Protein AF-A0A938BQF8-F1 (afdb_monomer)

Organism: NCBI:txid2052148

Sequence (245 aa):
MKDGRLEAKRIADSVGYVRVPPPTARGSEFLADFQATVEGLGDVKTLIVDLRWPVALGYRVIDPVLQFFVRGRLQMSPVMRRVHLGWNEDNSHSAYQQKWEVSAGTGLRPIQQAEWFVAALSPGTDFSKLKPIDTPTVLLVNRPFASRYYRALDALQSQPGVAVVFEPSGPPLGEPPFRLAFPEGVAVQLSTDLLVGHSGQAGFRPDIVTDGPIAPDQLAAVAERALAAESRESRVESRPPCWWI

Radius of gyration: 19.52 Å; Cα contacts (8 Å, |Δi|>4): 465; chains: 1; bounding box: 52×43×56 Å

pLDDT: mean 82.91, std 14.99, range [40.25, 98.5]

Structure (mmCIF, N/CA/C/O backbone):
data_AF-A0A938BQF8-F1
#
_entry.id   AF-A0A938BQF8-F1
#
loop_
_atom_site.group_PDB
_atom_site.id
_atom_site.type_symbol
_atom_site.label_atom_id
_atom_site.label_alt_id
_atom_site.label_comp_id
_atom_site.label_asym_id
_atom_site.label_entity_id
_atom_site.label_seq_id
_atom_site.pdbx_PDB_ins_code
_atom_site.Cartn_x
_atom_site.Cartn_y
_atom_site.Cartn_z
_atom_site.occupancy
_atom_site.B_iso_or_equiv
_atom_site.auth_seq_id
_atom_site.auth_comp_id
_atom_site.auth_asym_id
_atom_site.auth_atom_id
_atom_site.pdbx_PDB_model_num
ATOM 1 N N . MET A 1 1 ? -20.651 -8.774 -10.247 1.00 40.34 1 MET A N 1
ATOM 2 C CA . MET A 1 1 ? -19.538 -8.223 -9.444 1.00 40.34 1 MET A CA 1
ATOM 3 C C . MET A 1 1 ? -20.155 -7.406 -8.328 1.00 40.34 1 MET A C 1
ATOM 5 O O . MET A 1 1 ? -20.800 -6.416 -8.634 1.00 40.34 1 MET A O 1
ATOM 9 N N . LYS A 1 2 ? -20.079 -7.880 -7.080 1.00 40.25 2 LYS A N 1
ATOM 10 C CA . LYS A 1 2 ? -20.601 -7.144 -5.922 1.00 40.25 2 LYS A CA 1
ATOM 11 C C . LYS A 1 2 ? -19.635 -6.001 -5.585 1.00 40.25 2 LYS A C 1
ATOM 13 O O . LYS A 1 2 ? -18.461 -6.265 -5.349 1.00 40.25 2 LYS A O 1
ATOM 18 N N . ASP A 1 3 ? -20.174 -4.789 -5.688 1.00 50.09 3 ASP A N 1
ATOM 19 C CA . ASP A 1 3 ? -19.774 -3.486 -5.150 1.00 50.09 3 ASP A CA 1
ATOM 20 C C . ASP A 1 3 ? -18.280 -3.134 -5.076 1.00 50.09 3 ASP A C 1
ATOM 22 O O . ASP A 1 3 ? -17.551 -3.506 -4.165 1.00 50.09 3 ASP A O 1
ATOM 26 N N . GLY A 1 4 ? -17.845 -2.281 -6.011 1.00 62.03 4 GLY A N 1
ATOM 27 C CA . GLY A 1 4 ? -16.594 -1.517 -5.933 1.00 62.03 4 GLY A CA 1
ATOM 28 C C . GLY A 1 4 ? -16.690 -0.336 -4.963 1.00 62.03 4 GLY A C 1
ATOM 29 O O . GLY A 1 4 ? -16.282 0.768 -5.310 1.00 62.03 4 GLY A O 1
ATOM 30 N N . ARG A 1 5 ? -17.283 -0.545 -3.784 1.00 84.31 5 ARG A N 1
ATOM 31 C CA . ARG A 1 5 ? -17.459 0.492 -2.761 1.00 84.31 5 ARG A CA 1
ATOM 32 C C . ARG A 1 5 ? -16.370 0.391 -1.701 1.00 84.31 5 ARG A C 1
ATOM 34 O O . ARG A 1 5 ? -15.791 -0.669 -1.479 1.00 84.31 5 ARG A O 1
ATOM 41 N N . LEU A 1 6 ? -16.097 1.525 -1.067 1.00 93.75 6 LEU A N 1
ATOM 42 C CA . LEU A 1 6 ? -15.349 1.575 0.179 1.00 93.75 6 LEU A CA 1
ATOM 43 C C . LEU A 1 6 ? -16.164 0.850 1.256 1.00 93.75 6 LEU A C 1
ATOM 45 O O . LEU A 1 6 ? -17.320 1.196 1.489 1.00 93.75 6 LEU A O 1
ATOM 49 N N . GLU A 1 7 ? -15.576 -0.163 1.884 1.00 95.12 7 GLU A N 1
ATOM 50 C CA . GLU A 1 7 ? -16.199 -0.901 2.986 1.00 95.12 7 GLU A CA 1
ATOM 51 C C . GLU A 1 7 ? -15.317 -0.783 4.220 1.00 95.12 7 GLU A C 1
ATOM 53 O O . GLU A 1 7 ? -14.097 -0.899 4.118 1.00 95.12 7 GLU A O 1
ATOM 58 N N . ALA A 1 8 ? -15.919 -0.613 5.393 1.00 96.62 8 ALA A N 1
ATOM 59 C CA . ALA A 1 8 ? -15.187 -0.644 6.647 1.00 96.62 8 ALA A CA 1
ATOM 60 C C . ALA A 1 8 ? -15.984 -1.333 7.742 1.00 96.62 8 ALA A C 1
ATOM 62 O O . ALA A 1 8 ? -17.210 -1.237 7.803 1.00 96.62 8 ALA A O 1
ATOM 63 N N . LYS A 1 9 ? -15.270 -2.054 8.601 1.00 96.88 9 LYS A N 1
ATOM 64 C CA . LYS A 1 9 ? -15.838 -2.742 9.759 1.00 96.88 9 LYS A CA 1
ATOM 65 C C . LYS A 1 9 ? -14.761 -3.010 10.798 1.00 96.88 9 LYS A C 1
ATOM 67 O O . LYS A 1 9 ? -13.591 -3.177 10.465 1.00 96.88 9 LYS A O 1
ATOM 72 N N . ARG A 1 10 ? -15.172 -3.132 12.056 1.00 96.62 10 ARG A N 1
ATOM 73 C CA . ARG A 1 10 ? -14.352 -3.778 13.084 1.00 96.62 10 ARG A CA 1
ATOM 74 C C . ARG A 1 10 ? -14.485 -5.288 12.914 1.00 96.62 10 ARG A C 1
ATOM 76 O O . ARG A 1 10 ? -15.601 -5.797 12.842 1.00 96.62 10 ARG A O 1
ATOM 83 N N . ILE A 1 11 ? -13.361 -5.986 12.797 1.00 95.06 11 ILE A N 1
ATOM 84 C CA . ILE A 1 11 ? -13.337 -7.459 12.713 1.00 95.06 11 ILE A CA 1
ATOM 85 C C . ILE A 1 11 ? -12.935 -8.109 14.042 1.00 95.06 11 ILE A C 1
ATOM 87 O O . ILE A 1 11 ? -13.132 -9.304 14.219 1.00 95.06 11 ILE A O 1
ATOM 91 N N . ALA A 1 12 ? -12.408 -7.310 14.968 1.00 92.50 12 ALA A N 1
ATOM 92 C CA . ALA A 1 12 ? -12.218 -7.615 16.381 1.00 92.50 12 ALA A CA 1
ATOM 93 C C . ALA A 1 12 ? -12.280 -6.296 17.173 1.00 92.50 12 ALA A C 1
ATOM 95 O O . ALA A 1 12 ? -12.213 -5.219 16.571 1.00 92.50 12 ALA A O 1
ATOM 96 N N . ASP A 1 13 ? -12.359 -6.362 18.504 1.00 90.19 13 ASP A N 1
ATOM 97 C CA . ASP A 1 13 ? -12.510 -5.179 19.372 1.00 90.19 13 ASP A CA 1
ATOM 98 C C . ASP A 1 13 ? -11.451 -4.098 19.115 1.00 90.19 13 ASP A C 1
ATOM 100 O O . ASP A 1 13 ? -11.749 -2.904 19.157 1.00 90.19 13 ASP A O 1
ATOM 104 N N . SER A 1 14 ? -10.227 -4.522 18.796 1.00 94.25 14 SER A N 1
ATOM 105 C CA . SER A 1 14 ? -9.066 -3.663 18.558 1.00 94.25 14 SER A CA 1
ATOM 106 C C . SER A 1 14 ? -8.605 -3.610 17.096 1.00 94.25 14 SER A C 1
ATOM 108 O O . SER A 1 14 ? -7.594 -2.960 16.822 1.00 94.25 14 SER A O 1
ATOM 110 N N . VAL A 1 15 ? -9.306 -4.268 16.162 1.00 97.25 15 VAL A N 1
ATOM 111 C CA . VAL A 1 15 ? -8.862 -4.411 14.764 1.00 97.25 15 VAL A CA 1
ATOM 112 C C . VAL A 1 15 ? -9.901 -3.850 13.799 1.00 97.25 15 VAL A C 1
ATOM 114 O O . VAL A 1 15 ? -10.981 -4.418 13.601 1.00 9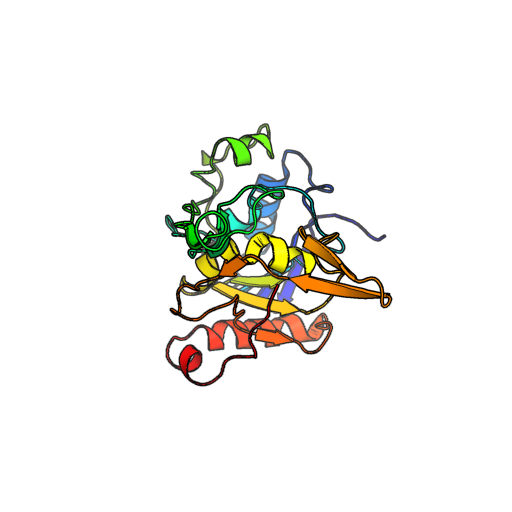7.25 15 VAL A O 1
ATOM 117 N N . GLY A 1 16 ? -9.540 -2.737 13.166 1.00 97.94 16 GLY A N 1
ATOM 118 C CA . GLY A 1 16 ? -10.268 -2.150 12.051 1.00 97.94 16 GLY A CA 1
ATOM 119 C C . GLY A 1 16 ? -9.900 -2.821 10.730 1.00 97.94 16 GLY A C 1
ATOM 120 O O . GLY A 1 16 ? -8.751 -3.193 10.509 1.00 97.94 16 GLY A O 1
ATOM 121 N N . TYR A 1 17 ? -10.867 -2.956 9.833 1.00 98.19 17 TYR A N 1
ATOM 122 C CA . TYR A 1 17 ? -10.675 -3.426 8.466 1.00 98.19 17 TYR A CA 1
ATOM 123 C C . TYR A 1 17 ? -11.321 -2.434 7.507 1.00 98.19 17 TYR A C 1
ATOM 125 O O . TYR A 1 17 ? -12.485 -2.071 7.693 1.00 98.19 17 TYR A O 1
ATOM 133 N N . VAL A 1 18 ? -10.584 -2.039 6.472 1.00 97.88 18 VAL A N 1
ATOM 134 C CA . VAL A 1 18 ? -11.066 -1.180 5.390 1.00 97.88 18 VAL A CA 1
ATOM 135 C C . VAL A 1 18 ? -10.717 -1.812 4.054 1.00 97.88 18 VAL A C 1
ATOM 137 O O . VAL A 1 18 ? -9.553 -2.090 3.776 1.00 97.88 18 VAL A O 1
ATOM 140 N N . ARG A 1 19 ? -11.720 -2.004 3.202 1.00 96.38 19 ARG A N 1
ATOM 141 C CA . ARG A 1 19 ? -11.546 -2.450 1.824 1.00 96.38 19 ARG A CA 1
ATOM 142 C C . ARG A 1 19 ? -11.564 -1.265 0.884 1.00 96.38 19 ARG A C 1
ATOM 144 O O . ARG A 1 19 ? -12.571 -0.572 0.757 1.00 96.38 19 ARG A O 1
ATOM 151 N N . VAL A 1 20 ? -10.448 -1.065 0.197 1.00 95.94 20 VAL A N 1
ATOM 152 C CA . VAL A 1 20 ? -10.246 0.066 -0.699 1.00 95.94 20 VAL A CA 1
ATOM 153 C C . VAL A 1 20 ? -10.601 -0.345 -2.129 1.00 95.94 20 VAL A C 1
ATOM 155 O O . VAL A 1 20 ? -9.956 -1.239 -2.689 1.00 95.94 20 VAL A O 1
ATOM 158 N N . PRO A 1 21 ? -11.584 0.309 -2.768 1.00 92.75 21 PRO A N 1
ATOM 159 C CA . PRO A 1 21 ? -11.925 0.014 -4.148 1.00 92.75 21 PRO A CA 1
ATOM 160 C C . PRO A 1 21 ? -10.793 0.437 -5.101 1.00 92.75 21 PRO A C 1
ATOM 162 O O . PRO A 1 21 ? -10.004 1.339 -4.783 1.00 92.75 21 PRO A O 1
ATOM 165 N N . PRO A 1 22 ? -10.698 -0.180 -6.291 1.00 89.94 22 PRO A N 1
ATOM 166 C CA . PRO A 1 22 ? -9.734 0.243 -7.300 1.00 89.94 22 PRO A CA 1
ATOM 167 C C . PRO A 1 22 ? -10.017 1.689 -7.747 1.00 89.94 22 PRO A C 1
ATOM 169 O O . PRO A 1 22 ? -11.182 2.091 -7.764 1.00 89.94 22 PRO A O 1
ATOM 172 N N . PRO A 1 23 ? -8.994 2.461 -8.165 1.00 87.06 23 PRO A N 1
ATOM 173 C CA . PRO A 1 23 ? -9.126 3.821 -8.689 1.00 87.06 23 PRO A CA 1
ATOM 174 C C . PRO A 1 23 ? -10.322 4.079 -9.611 1.00 87.06 23 PRO A C 1
ATOM 176 O O . PRO A 1 23 ? -11.000 5.087 -9.465 1.00 87.06 23 PRO A O 1
ATOM 179 N N . THR A 1 24 ? -10.633 3.149 -10.515 1.00 86.31 24 THR A N 1
ATOM 180 C CA . THR A 1 24 ? -11.728 3.285 -11.491 1.00 86.31 24 THR A CA 1
ATOM 181 C C . THR A 1 24 ? -13.131 3.283 -10.880 1.00 86.31 24 THR A C 1
ATOM 183 O O . THR A 1 24 ? -14.088 3.591 -11.581 1.00 86.31 24 THR A O 1
ATOM 186 N N . ALA A 1 25 ? -13.275 2.900 -9.610 1.00 88.06 25 ALA A N 1
ATOM 187 C CA . ALA A 1 25 ? -14.551 2.842 -8.898 1.00 88.06 25 ALA A CA 1
ATOM 188 C C . ALA A 1 25 ? -14.702 3.953 -7.839 1.00 88.06 25 ALA A C 1
ATOM 190 O O . ALA A 1 25 ? -15.650 3.935 -7.057 1.00 88.06 25 ALA A O 1
ATOM 191 N N . ARG A 1 26 ? -13.766 4.909 -7.787 1.00 88.62 26 ARG A N 1
ATOM 192 C CA . ARG A 1 26 ? -13.738 5.981 -6.784 1.00 88.62 26 ARG A CA 1
ATOM 193 C C . ARG A 1 26 ? -14.422 7.244 -7.302 1.00 88.62 26 ARG A C 1
ATOM 195 O O . ARG A 1 26 ? -14.280 7.593 -8.470 1.00 88.62 26 ARG A O 1
ATOM 202 N N . GLY A 1 27 ? -15.139 7.933 -6.416 1.00 87.00 27 GLY A N 1
ATOM 203 C CA . GLY A 1 27 ? -15.652 9.283 -6.661 1.00 87.00 27 GLY A CA 1
ATOM 204 C C . GLY A 1 27 ? -14.607 10.367 -6.371 1.00 87.00 27 GLY A C 1
ATOM 205 O O . GLY A 1 27 ? -13.538 10.083 -5.831 1.00 87.00 27 GLY A O 1
ATOM 206 N N . SER A 1 28 ? -14.934 11.622 -6.687 1.00 85.31 28 SER A N 1
ATOM 207 C CA . SER A 1 28 ? -14.066 12.789 -6.447 1.00 85.31 28 SER A CA 1
ATOM 208 C C . SER A 1 28 ? -13.775 13.053 -4.966 1.00 85.31 28 SER A C 1
ATOM 210 O O . SER A 1 28 ? -12.709 13.564 -4.635 1.00 85.31 28 SER A O 1
ATOM 212 N N . GLU A 1 29 ? -14.696 12.679 -4.075 1.00 89.69 29 GLU A N 1
ATOM 213 C CA . GLU A 1 29 ? -14.585 12.877 -2.620 1.00 89.69 29 GLU A CA 1
ATOM 214 C C . GLU A 1 29 ? -13.938 11.685 -1.899 1.00 89.69 29 GLU A C 1
ATOM 216 O O . GLU A 1 29 ? -13.743 11.713 -0.685 1.00 89.69 29 GLU A O 1
ATOM 221 N N . PHE A 1 30 ? -13.522 10.656 -2.646 1.00 92.81 30 PHE A N 1
ATOM 222 C CA . PHE A 1 30 ? -13.090 9.377 -2.089 1.00 92.81 30 PHE A CA 1
ATOM 223 C C . PHE A 1 30 ? -11.996 9.492 -1.017 1.00 92.81 30 PHE A C 1
ATOM 225 O O . PHE A 1 30 ? -12.000 8.719 -0.067 1.00 92.81 30 PHE A O 1
ATOM 232 N N . LEU A 1 31 ? -11.038 10.415 -1.152 1.00 94.94 31 LEU A N 1
ATOM 233 C CA . LEU A 1 31 ? -9.964 10.556 -0.159 1.00 94.94 31 LEU A CA 1
ATOM 234 C C . LEU A 1 31 ? -10.484 11.094 1.180 1.00 94.94 31 LEU A C 1
ATOM 236 O O . LEU A 1 31 ? -10.024 10.649 2.230 1.00 94.94 31 LEU A O 1
ATOM 240 N N . ALA A 1 32 ? -11.452 12.011 1.142 1.00 94.50 32 ALA A N 1
ATOM 241 C CA . ALA A 1 32 ? -12.118 12.500 2.343 1.00 94.50 32 ALA A CA 1
ATOM 242 C C . ALA A 1 32 ? -12.991 11.396 2.959 1.00 94.50 32 ALA A C 1
ATOM 244 O O . ALA A 1 32 ? -12.887 11.145 4.160 1.00 94.50 32 ALA A O 1
ATOM 245 N N . ASP A 1 33 ? -13.753 10.673 2.130 1.00 95.06 33 ASP A N 1
ATOM 246 C CA . ASP A 1 33 ? -14.568 9.533 2.568 1.00 95.06 33 ASP A CA 1
ATOM 247 C C . ASP A 1 33 ? -13.713 8.433 3.200 1.00 95.06 33 ASP A C 1
ATOM 249 O O . ASP A 1 33 ? -14.084 7.862 4.224 1.00 95.06 33 ASP A O 1
ATOM 253 N N . PHE A 1 34 ? -12.549 8.146 2.615 1.00 96.94 34 PHE A N 1
ATOM 254 C CA . PHE A 1 34 ? -11.598 7.169 3.130 1.00 96.94 34 PHE A CA 1
ATOM 255 C C . PHE A 1 34 ? -11.105 7.550 4.525 1.00 96.94 34 PHE A C 1
ATOM 257 O O . PHE A 1 34 ? -11.188 6.728 5.438 1.00 96.94 34 PHE A O 1
ATOM 264 N N . GLN A 1 35 ? -10.651 8.793 4.718 1.00 96.88 35 GLN A N 1
ATOM 265 C CA . GLN A 1 35 ? -10.204 9.250 6.033 1.00 96.88 35 GLN A CA 1
ATOM 266 C C . GLN A 1 35 ? -11.347 9.235 7.052 1.00 96.88 35 GLN A C 1
ATOM 268 O O . GLN A 1 35 ? -11.180 8.673 8.131 1.00 96.88 35 GLN A O 1
ATOM 273 N N . ALA A 1 36 ? -12.515 9.783 6.701 1.00 96.88 36 ALA A N 1
ATOM 274 C CA . ALA A 1 36 ? -13.682 9.800 7.582 1.00 96.88 36 ALA A CA 1
ATOM 275 C C . ALA A 1 36 ? -14.131 8.380 7.963 1.00 96.88 36 ALA A C 1
ATOM 277 O O . ALA A 1 36 ? -14.529 8.129 9.097 1.00 96.88 36 ALA A O 1
ATOM 278 N N . THR A 1 37 ? -14.018 7.430 7.034 1.00 97.31 37 THR A N 1
ATOM 279 C CA . THR A 1 37 ? -14.320 6.016 7.274 1.00 97.31 37 THR A CA 1
ATOM 280 C C . THR A 1 37 ? -13.328 5.381 8.248 1.00 97.31 37 THR A C 1
ATOM 282 O O . THR A 1 37 ? -13.744 4.654 9.149 1.00 97.31 37 THR A O 1
ATOM 285 N N . VAL A 1 38 ? -12.028 5.659 8.100 1.00 97.44 38 VAL A N 1
ATOM 286 C CA . VAL A 1 38 ? -11.000 5.183 9.040 1.00 97.44 38 VAL A CA 1
ATOM 287 C C . VAL A 1 38 ? -11.208 5.800 10.425 1.00 97.44 38 VAL A C 1
ATOM 289 O O . VAL A 1 38 ? -11.193 5.075 11.414 1.00 97.44 38 VAL A O 1
ATOM 292 N N . GLU A 1 39 ? -11.466 7.106 10.508 1.00 96.50 39 GLU A N 1
ATOM 293 C CA . GLU A 1 39 ? -11.771 7.800 11.768 1.00 96.50 39 GLU A CA 1
ATOM 294 C C . GLU A 1 39 ? -13.059 7.257 12.416 1.00 96.50 39 GLU A C 1
ATOM 296 O O . GLU A 1 39 ? -13.119 7.050 13.629 1.00 96.50 39 GLU A O 1
ATOM 301 N N . GLY A 1 40 ? -14.072 6.945 11.602 1.00 96.88 40 GLY A N 1
ATOM 302 C CA . GLY A 1 40 ? -15.347 6.367 12.027 1.00 96.88 40 GLY A CA 1
ATOM 303 C C . GLY A 1 40 ? -15.245 4.943 12.578 1.00 96.88 40 GLY A C 1
ATOM 304 O O . GLY A 1 40 ? -16.154 4.496 13.278 1.00 96.88 40 GLY A O 1
ATOM 305 N N . LEU A 1 41 ? -14.131 4.238 12.341 1.00 96.81 41 LEU A N 1
ATOM 306 C CA . LEU A 1 41 ? -13.851 2.986 13.042 1.00 96.81 41 LEU A CA 1
ATOM 307 C C . LEU A 1 41 ? -13.597 3.214 14.533 1.00 96.81 41 LEU A C 1
ATOM 309 O O . LEU A 1 41 ? -13.683 2.242 15.274 1.00 96.81 41 LEU A O 1
ATOM 313 N N . GLY A 1 42 ? -13.337 4.441 14.994 1.00 94.81 42 GLY A N 1
ATOM 314 C CA . GLY A 1 42 ? -13.049 4.774 16.391 1.00 94.81 42 GLY A CA 1
ATOM 315 C C . GLY A 1 42 ? -11.666 4.297 16.842 1.00 94.81 42 GLY A C 1
ATOM 316 O O . GLY A 1 42 ? -10.777 4.076 16.026 1.00 94.81 42 GLY A O 1
ATOM 317 N N . ASP A 1 43 ? -11.486 4.104 18.151 1.00 94.62 43 ASP A N 1
ATOM 318 C CA . ASP A 1 43 ? -10.203 3.649 18.699 1.00 94.62 43 ASP A CA 1
ATOM 319 C C . ASP A 1 43 ? -9.954 2.172 18.344 1.00 94.62 43 ASP A C 1
ATOM 321 O O . ASP A 1 43 ? -10.636 1.273 18.854 1.00 94.62 43 ASP A O 1
ATOM 325 N N . VAL A 1 44 ? -9.032 1.938 17.408 1.00 97.06 44 VAL A N 1
ATOM 326 C CA . VAL A 1 44 ? -8.533 0.623 16.990 1.00 97.06 44 VAL A CA 1
ATOM 327 C C . VAL A 1 44 ? -7.011 0.618 17.112 1.00 97.06 44 VAL A C 1
ATOM 329 O O . VAL A 1 44 ? -6.339 1.585 16.759 1.00 97.06 44 VAL A O 1
ATOM 332 N N . LYS A 1 45 ? -6.448 -0.491 17.597 1.00 96.94 45 LYS A N 1
ATOM 333 C CA . LYS A 1 45 ? -4.994 -0.650 17.774 1.00 96.94 45 LYS A CA 1
ATOM 334 C C . LYS A 1 45 ? -4.295 -1.093 16.493 1.00 96.94 45 LYS A C 1
ATOM 336 O O . LYS A 1 45 ? -3.091 -0.899 16.349 1.00 96.94 45 LYS A O 1
ATOM 341 N N . THR A 1 46 ? -5.042 -1.700 15.575 1.00 97.81 46 THR A N 1
ATOM 342 C CA . THR A 1 46 ? -4.534 -2.184 14.293 1.00 97.81 46 THR A CA 1
ATOM 343 C C . THR A 1 46 ? -5.545 -1.904 13.194 1.00 97.81 46 THR A C 1
ATOM 345 O O . THR A 1 46 ? -6.744 -2.122 13.374 1.00 97.81 46 THR A O 1
ATOM 348 N N . LEU A 1 47 ? -5.052 -1.452 12.044 1.00 98.50 47 LEU A N 1
ATOM 349 C CA . LEU A 1 47 ? -5.837 -1.241 10.837 1.00 98.50 47 LEU A CA 1
ATOM 350 C C . LEU A 1 47 ? -5.379 -2.208 9.743 1.00 98.50 47 LEU A C 1
ATOM 352 O O . LEU A 1 47 ? -4.205 -2.246 9.388 1.00 98.50 47 LEU A O 1
ATOM 356 N N . ILE A 1 48 ? -6.306 -2.967 9.172 1.00 98.38 48 ILE A N 1
ATOM 357 C CA . ILE A 1 48 ? -6.076 -3.753 7.960 1.00 98.38 48 ILE A CA 1
ATOM 358 C C . ILE A 1 48 ? -6.643 -2.975 6.782 1.00 98.38 48 ILE A C 1
ATOM 360 O O . ILE A 1 48 ? -7.827 -2.638 6.769 1.00 98.38 48 ILE A O 1
ATOM 364 N N . VAL A 1 49 ? -5.810 -2.727 5.777 1.00 98.38 49 VAL A N 1
ATOM 365 C CA . VAL A 1 49 ? -6.199 -2.021 4.555 1.00 98.38 49 VAL A CA 1
ATOM 366 C C . VAL A 1 49 ? -6.098 -2.998 3.398 1.00 98.38 49 VAL A C 1
ATOM 368 O O . VAL A 1 49 ? -5.009 -3.391 2.980 1.00 98.38 49 VAL A O 1
ATOM 371 N N . ASP A 1 50 ? -7.253 -3.420 2.902 1.00 97.12 50 ASP A N 1
ATOM 372 C CA . ASP A 1 50 ? -7.372 -4.397 1.832 1.00 97.12 50 ASP A CA 1
ATOM 373 C C . ASP A 1 50 ? -7.350 -3.707 0.469 1.00 97.12 50 ASP A C 1
ATOM 375 O O . ASP A 1 50 ? -8.295 -3.026 0.060 1.00 97.12 50 ASP A O 1
ATOM 379 N N . LEU A 1 51 ? -6.227 -3.901 -0.214 1.00 95.69 51 LEU A N 1
ATOM 380 C CA . LEU A 1 51 ? -5.874 -3.358 -1.519 1.00 95.69 51 LEU A CA 1
ATOM 381 C C . LEU A 1 51 ? -5.835 -4.469 -2.585 1.00 95.69 51 LEU A C 1
ATOM 383 O O . LEU A 1 51 ? -5.247 -4.291 -3.654 1.00 95.69 51 LEU A O 1
ATOM 387 N N . ARG A 1 52 ? -6.441 -5.637 -2.315 1.00 93.19 52 ARG A N 1
ATOM 388 C CA . ARG A 1 52 ? -6.504 -6.758 -3.265 1.00 93.19 52 ARG A CA 1
ATOM 389 C C . ARG A 1 52 ? -7.490 -6.450 -4.392 1.00 93.19 52 ARG A C 1
ATOM 391 O O . ARG A 1 52 ? -8.680 -6.768 -4.321 1.00 93.19 52 ARG A O 1
ATOM 398 N N . TRP A 1 53 ? -7.001 -5.819 -5.455 1.00 89.75 53 TRP A N 1
ATOM 399 C CA . TRP A 1 53 ? -7.834 -5.441 -6.597 1.00 89.75 53 TRP A CA 1
ATOM 400 C C . TRP A 1 53 ? -7.937 -6.552 -7.640 1.00 89.75 53 TRP A C 1
ATOM 402 O O . TRP A 1 53 ? -6.947 -7.215 -7.939 1.00 89.75 53 TRP A O 1
ATOM 412 N N . PRO A 1 54 ? -9.108 -6.742 -8.266 1.00 83.31 54 PRO A N 1
ATOM 413 C CA . PRO A 1 54 ? -9.314 -7.843 -9.205 1.00 83.31 54 PRO A CA 1
ATOM 414 C C . PRO A 1 54 ? -8.523 -7.698 -10.514 1.00 83.31 54 PRO A C 1
ATOM 416 O O . PRO A 1 54 ? -8.366 -8.679 -11.236 1.00 83.31 54 PRO A O 1
ATOM 419 N N . VAL A 1 55 ? -8.041 -6.494 -10.841 1.00 79.25 55 VAL A N 1
ATOM 420 C CA . VAL A 1 55 ? -7.394 -6.186 -12.122 1.00 79.25 55 VAL A CA 1
ATOM 421 C C . VAL A 1 55 ? -6.153 -5.322 -11.940 1.00 79.25 55 VAL A C 1
ATOM 423 O O . VAL A 1 55 ? -6.078 -4.488 -11.037 1.00 79.25 55 VAL A O 1
ATOM 426 N N . ALA A 1 56 ? -5.192 -5.505 -12.842 1.00 69.88 56 ALA A N 1
ATOM 427 C CA . ALA A 1 56 ? -4.054 -4.613 -12.984 1.00 69.88 56 ALA A CA 1
ATOM 428 C C . ALA A 1 56 ? -4.499 -3.286 -13.599 1.00 69.88 56 ALA A C 1
ATOM 430 O O . ALA A 1 56 ? -5.194 -3.264 -14.614 1.00 69.88 56 ALA A O 1
ATOM 431 N N . LEU A 1 57 ? -4.085 -2.177 -12.994 1.00 70.94 57 LEU A N 1
ATOM 432 C CA . LEU A 1 57 ? -4.415 -0.851 -13.495 1.00 70.94 57 LEU A CA 1
ATOM 433 C C . LEU A 1 57 ? -3.242 -0.244 -14.267 1.00 70.94 57 LEU A C 1
ATOM 435 O O . LEU A 1 57 ? -2.102 -0.257 -13.808 1.00 70.94 57 LEU A O 1
ATOM 439 N N . GLY A 1 58 ? -3.537 0.346 -15.427 1.00 64.44 58 GLY A N 1
ATOM 440 C CA . GLY A 1 58 ? -2.548 1.014 -16.282 1.00 64.44 58 GLY A CA 1
ATOM 441 C C . GLY A 1 58 ? -2.035 2.363 -15.751 1.00 64.44 58 GLY A C 1
ATOM 442 O O . GLY A 1 58 ? -1.151 2.965 -16.360 1.00 64.44 58 GLY A O 1
ATOM 443 N N . TYR A 1 59 ? -2.547 2.856 -14.618 1.00 65.94 59 TYR A N 1
ATOM 444 C CA . TYR A 1 59 ? -2.179 4.161 -14.054 1.00 65.94 59 TYR A CA 1
ATOM 445 C C . TYR A 1 59 ? -0.711 4.206 -13.638 1.00 65.94 59 TYR A C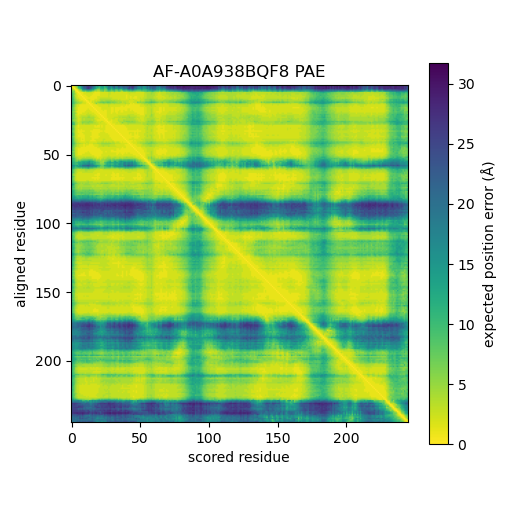 1
ATOM 447 O O . TYR A 1 59 ? -0.277 3.391 -12.831 1.00 65.94 59 TYR A O 1
ATOM 455 N N . ARG A 1 60 ? 0.078 5.133 -14.198 1.00 69.94 60 ARG A N 1
ATOM 456 C CA . ARG A 1 60 ? 1.526 5.310 -13.910 1.00 69.94 60 ARG A CA 1
ATOM 457 C C . ARG A 1 60 ? 1.824 6.049 -12.607 1.00 69.94 60 ARG A C 1
ATOM 459 O O . ARG A 1 60 ? 2.984 6.195 -12.243 1.00 69.94 60 ARG A O 1
ATOM 466 N N . VAL A 1 61 ? 0.784 6.502 -11.926 1.00 81.38 61 VAL A N 1
ATOM 467 C CA . VAL A 1 61 ? 0.861 7.314 -10.716 1.00 81.38 61 VAL A CA 1
ATOM 468 C C . VAL A 1 61 ? 0.657 6.430 -9.485 1.00 81.38 61 VAL A C 1
ATOM 470 O O . VAL A 1 61 ? -0.094 5.454 -9.539 1.00 81.38 61 VAL A O 1
ATOM 473 N N . ILE A 1 62 ? 1.340 6.770 -8.389 1.00 87.75 62 ILE A N 1
ATOM 474 C CA . ILE A 1 62 ? 1.171 6.125 -7.081 1.00 87.75 62 ILE A CA 1
ATOM 475 C C . ILE A 1 62 ? -0.261 6.347 -6.599 1.00 87.75 62 ILE A C 1
ATOM 477 O O . ILE A 1 62 ? -0.772 7.461 -6.681 1.00 87.75 62 ILE A O 1
ATOM 481 N N . ASP A 1 63 ? -0.905 5.299 -6.090 1.00 91.06 63 ASP A N 1
ATOM 482 C CA . ASP A 1 63 ? -2.243 5.446 -5.531 1.00 91.06 63 ASP A CA 1
ATOM 483 C C . ASP A 1 63 ? -2.222 6.401 -4.314 1.00 91.06 63 ASP A C 1
ATOM 485 O O . ASP A 1 63 ? -1.459 6.146 -3.375 1.00 91.06 63 ASP A O 1
ATOM 489 N N . PRO A 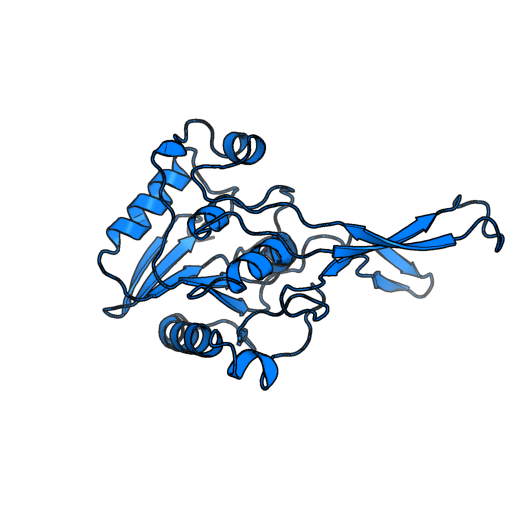1 64 ? -3.041 7.473 -4.291 1.00 92.56 64 PRO A N 1
ATOM 490 C CA . PRO A 1 64 ? -3.074 8.432 -3.182 1.00 92.56 64 PRO A CA 1
ATOM 491 C C . PRO A 1 64 ? -3.372 7.799 -1.821 1.00 92.56 64 PRO A C 1
ATOM 493 O O . PRO A 1 64 ? -2.925 8.323 -0.804 1.00 92.56 64 PRO A O 1
ATOM 496 N N . VAL A 1 65 ? -4.073 6.659 -1.773 1.00 95.12 65 VAL A N 1
ATOM 497 C CA . VAL A 1 65 ? -4.363 5.949 -0.516 1.00 95.12 65 VAL A CA 1
ATOM 498 C C . VAL A 1 65 ? -3.080 5.593 0.227 1.00 95.12 65 VAL A C 1
ATOM 500 O O . VAL A 1 65 ? -3.021 5.712 1.447 1.00 95.12 65 VAL A O 1
ATOM 503 N N . LEU A 1 66 ? -2.020 5.228 -0.500 1.00 95.56 66 LEU A N 1
ATOM 504 C CA . LEU A 1 66 ? -0.734 4.885 0.104 1.00 95.56 66 LEU A CA 1
ATOM 505 C C . LEU A 1 66 ? -0.101 6.069 0.849 1.00 95.56 66 LEU A C 1
ATOM 507 O O . LEU A 1 66 ? 0.655 5.853 1.791 1.00 95.56 66 LEU A O 1
ATOM 511 N N . GLN A 1 67 ? -0.428 7.309 0.475 1.00 95.62 67 GLN A N 1
ATOM 512 C CA . GLN A 1 67 ? 0.136 8.510 1.095 1.00 95.62 67 GLN A CA 1
ATOM 513 C C . GLN A 1 67 ? -0.464 8.840 2.464 1.00 95.62 67 GLN A C 1
ATOM 515 O O . GLN A 1 67 ? 0.154 9.592 3.221 1.00 95.62 67 GLN A O 1
ATOM 520 N N . PHE A 1 68 ? -1.629 8.279 2.809 1.00 97.50 68 PHE A N 1
ATOM 521 C CA . PHE A 1 68 ? -2.157 8.383 4.171 1.00 97.50 68 PHE A CA 1
ATOM 522 C C . PHE A 1 68 ? -1.227 7.714 5.178 1.00 97.50 68 PHE A C 1
ATOM 524 O O . PHE A 1 68 ? -1.086 8.194 6.291 1.00 97.50 68 PHE A O 1
ATOM 531 N N . PHE A 1 69 ? -0.534 6.651 4.784 1.00 97.31 69 PHE A N 1
ATOM 532 C CA . PHE A 1 69 ? 0.334 5.898 5.688 1.00 97.31 69 PHE A CA 1
ATOM 533 C C . PHE A 1 69 ? 1.749 6.463 5.765 1.00 97.31 69 PHE A C 1
ATOM 535 O O . PHE A 1 69 ? 2.613 5.858 6.380 1.00 97.31 69 PHE A O 1
ATOM 542 N N . VAL A 1 70 ? 2.021 7.609 5.144 1.00 96.38 70 VAL A N 1
ATOM 543 C CA . VAL A 1 70 ? 3.361 8.194 5.082 1.00 96.38 70 VAL A CA 1
ATOM 544 C C . VAL A 1 70 ? 3.495 9.237 6.190 1.00 96.38 70 VAL A C 1
ATOM 546 O O . VAL A 1 70 ? 2.961 10.339 6.077 1.00 96.38 70 VAL A O 1
ATOM 549 N N . ARG A 1 71 ? 4.229 8.902 7.259 1.00 91.88 71 ARG A N 1
ATOM 550 C CA . ARG A 1 71 ? 4.419 9.795 8.426 1.00 91.88 71 ARG A CA 1
ATOM 551 C C . ARG A 1 71 ? 5.366 10.967 8.160 1.00 91.88 71 ARG A C 1
ATOM 553 O O . ARG A 1 71 ? 5.261 12.025 8.767 1.00 91.88 71 ARG A O 1
ATOM 560 N N . GLY A 1 72 ? 6.308 10.775 7.247 1.00 92.38 72 GLY A N 1
ATOM 561 C CA . GLY A 1 72 ? 7.297 11.763 6.832 1.00 92.38 72 GLY A CA 1
ATOM 562 C C . GLY A 1 72 ? 7.771 11.446 5.423 1.00 92.38 72 GLY A C 1
ATOM 563 O O . GLY A 1 72 ? 7.393 10.427 4.860 1.00 92.38 72 GLY A O 1
ATOM 564 N N . ARG A 1 73 ? 8.582 12.312 4.815 1.00 92.94 73 ARG A N 1
ATOM 565 C CA . ARG A 1 73 ? 9.051 12.073 3.444 1.00 92.94 73 ARG A CA 1
ATOM 566 C C . ARG A 1 73 ? 9.875 10.782 3.391 1.00 92.94 73 ARG A C 1
ATOM 568 O O . ARG A 1 73 ? 10.928 10.705 4.016 1.00 92.94 73 ARG A O 1
ATOM 575 N N . LEU A 1 74 ? 9.401 9.801 2.632 1.00 93.19 74 LEU A N 1
ATOM 576 C CA . LEU A 1 74 ? 10.085 8.532 2.420 1.00 93.19 74 LEU A CA 1
ATOM 577 C C . LEU A 1 74 ? 10.798 8.554 1.076 1.00 93.19 74 LEU A C 1
ATOM 579 O O . LEU A 1 74 ? 10.300 9.096 0.090 1.00 93.19 74 LEU A O 1
ATOM 583 N N . GLN A 1 75 ? 11.965 7.936 1.031 1.00 92.50 75 GLN A N 1
ATOM 584 C CA . GLN A 1 75 ? 12.646 7.651 -0.217 1.00 92.50 75 GLN A CA 1
ATOM 585 C C . GLN A 1 75 ? 12.095 6.324 -0.744 1.00 92.50 75 GLN A C 1
ATOM 587 O O . GLN A 1 75 ? 12.056 5.354 -0.002 1.00 92.50 75 GLN A O 1
ATOM 592 N N . MET A 1 76 ? 11.636 6.252 -1.995 1.00 92.00 76 MET A N 1
ATOM 593 C CA . MET A 1 76 ? 11.349 4.941 -2.580 1.00 92.00 76 MET A CA 1
ATOM 594 C C . MET A 1 76 ? 12.640 4.252 -2.987 1.00 92.00 76 MET A C 1
ATOM 596 O O . MET A 1 76 ? 13.611 4.902 -3.396 1.00 92.00 76 MET A O 1
ATOM 600 N N . SER A 1 77 ? 12.632 2.925 -2.920 1.00 88.19 77 SER A N 1
ATOM 601 C CA . SER A 1 77 ? 13.821 2.128 -3.187 1.00 88.19 77 SER A CA 1
ATOM 602 C C . SER A 1 77 ? 14.240 2.254 -4.655 1.00 88.19 77 SER A C 1
ATOM 604 O O . SER A 1 77 ? 13.394 2.389 -5.563 1.00 88.19 77 SER A O 1
ATOM 606 N N . PRO A 1 78 ? 15.555 2.275 -4.911 1.00 88.56 78 PRO A N 1
ATOM 607 C CA . PRO A 1 78 ? 16.080 2.338 -6.259 1.00 88.56 78 PRO A CA 1
ATOM 608 C C . PRO A 1 78 ? 15.704 1.087 -7.053 1.00 88.56 78 PRO A C 1
ATOM 610 O O . PRO A 1 78 ? 15.499 0.000 -6.511 1.00 88.56 78 PRO A O 1
ATOM 613 N N . VAL A 1 79 ? 15.608 1.262 -8.367 1.00 87.06 79 VAL A N 1
ATOM 614 C CA . VAL A 1 79 ? 15.412 0.157 -9.308 1.00 87.06 79 VAL A CA 1
ATOM 615 C C . VAL A 1 79 ? 16.621 0.107 -10.221 1.00 87.06 79 VAL A C 1
ATOM 617 O O . VAL A 1 79 ? 16.995 1.115 -10.825 1.00 87.06 79 VAL A O 1
ATOM 620 N N . MET A 1 80 ? 17.231 -1.066 -10.294 1.00 85.06 80 MET A N 1
ATOM 621 C CA . MET A 1 80 ? 18.245 -1.398 -11.279 1.00 85.06 80 MET A CA 1
ATOM 622 C C . MET A 1 80 ? 17.547 -1.935 -12.513 1.00 85.06 80 MET A C 1
ATOM 624 O O . MET A 1 80 ? 16.741 -2.853 -12.410 1.00 85.06 80 MET A O 1
ATOM 628 N N . ARG A 1 81 ? 17.867 -1.400 -13.683 1.00 83.31 81 ARG A N 1
ATOM 629 C CA . ARG A 1 81 ? 17.365 -1.930 -14.947 1.00 83.31 81 ARG A CA 1
ATOM 630 C C . ARG A 1 81 ? 18.499 -2.197 -15.912 1.00 83.31 81 ARG A C 1
ATOM 632 O O . ARG A 1 81 ? 19.492 -1.463 -15.928 1.00 83.31 81 ARG A O 1
ATOM 639 N N . ARG A 1 82 ? 18.350 -3.236 -16.728 1.00 76.69 82 ARG A N 1
ATOM 640 C CA . ARG A 1 82 ? 19.277 -3.476 -17.836 1.00 76.69 82 ARG A CA 1
ATOM 641 C C . ARG A 1 82 ? 18.868 -2.573 -18.988 1.00 76.69 82 ARG A C 1
ATOM 643 O O . ARG A 1 82 ? 17.734 -2.645 -19.453 1.00 76.69 82 ARG A O 1
ATOM 650 N N . VAL A 1 83 ? 19.784 -1.728 -19.444 1.00 76.69 83 VAL A N 1
ATOM 651 C CA . VAL A 1 83 ? 19.572 -0.923 -20.648 1.00 76.69 83 VAL A CA 1
ATOM 652 C C . VAL A 1 83 ? 20.521 -1.364 -21.745 1.00 76.69 83 VAL A C 1
ATOM 654 O O . VAL A 1 83 ? 21.674 -1.729 -21.495 1.00 76.69 83 VAL A O 1
ATOM 657 N N . HIS A 1 84 ? 20.002 -1.323 -22.963 1.00 73.94 84 HIS A N 1
ATOM 658 C CA . HIS A 1 84 ? 20.742 -1.608 -24.176 1.00 73.94 84 HIS A CA 1
ATOM 659 C C . HIS A 1 84 ? 21.101 -0.273 -24.824 1.00 73.94 84 HIS A C 1
ATOM 661 O O . HIS A 1 84 ? 20.231 0.575 -25.030 1.00 73.94 84 HIS A O 1
ATOM 667 N N . LEU A 1 85 ? 22.385 -0.080 -25.104 1.00 63.72 85 LEU A N 1
ATOM 668 C CA . LEU A 1 85 ? 22.893 1.010 -25.925 1.00 63.72 85 LEU A CA 1
ATOM 669 C C . LEU A 1 85 ? 23.400 0.380 -27.223 1.00 63.72 85 LEU A C 1
ATOM 671 O O . LEU A 1 85 ? 24.283 -0.472 -27.179 1.00 63.72 85 LEU A O 1
ATOM 675 N N . GLY A 1 86 ? 22.800 0.758 -28.347 1.00 58.81 86 GLY A N 1
ATOM 676 C CA . GLY A 1 86 ? 23.121 0.214 -29.664 1.00 58.81 86 GLY A CA 1
ATOM 677 C C . GLY A 1 86 ? 21.955 0.367 -30.637 1.00 58.81 86 GLY A C 1
ATOM 678 O O . GLY A 1 86 ? 20.820 0.610 -30.223 1.00 58.81 86 GLY A O 1
ATOM 679 N N . TRP A 1 87 ? 22.241 0.261 -31.931 1.00 52.69 87 TRP A N 1
ATOM 680 C CA . TRP A 1 87 ? 21.231 0.231 -32.989 1.00 52.69 87 TRP A CA 1
ATOM 681 C C . TRP A 1 87 ? 20.828 -1.221 -33.251 1.00 52.69 87 TRP A C 1
ATOM 683 O O . TRP A 1 87 ? 21.696 -2.086 -33.296 1.00 52.69 87 TRP A O 1
ATOM 693 N N . ASN A 1 88 ? 19.537 -1.494 -33.479 1.00 58.03 88 ASN A N 1
ATOM 694 C CA . ASN A 1 88 ? 19.043 -2.849 -33.790 1.00 58.03 88 ASN A CA 1
ATOM 695 C C . ASN A 1 88 ? 19.756 -3.503 -34.996 1.00 58.03 88 ASN A C 1
ATOM 697 O O . ASN A 1 88 ? 19.700 -4.718 -35.160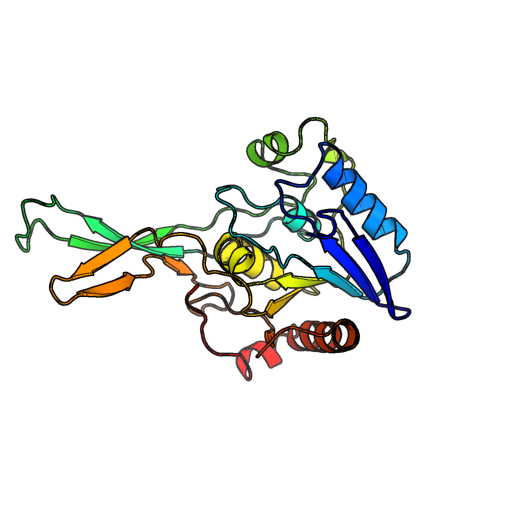 1.00 58.03 88 ASN A O 1
ATOM 701 N N . GLU A 1 89 ? 20.402 -2.694 -35.837 1.00 53.72 89 GLU A N 1
ATOM 702 C CA . GLU A 1 89 ? 21.023 -3.084 -37.103 1.00 53.72 89 GLU A CA 1
ATOM 703 C C . GLU A 1 89 ? 22.548 -3.297 -37.006 1.00 53.72 89 GLU A C 1
ATOM 705 O O . GLU A 1 89 ? 23.122 -3.909 -37.904 1.00 53.72 89 GLU A O 1
ATOM 710 N N . ASP A 1 90 ? 23.209 -2.859 -35.923 1.00 57.53 90 ASP A N 1
ATOM 711 C CA . ASP A 1 90 ? 24.651 -3.057 -35.704 1.00 57.53 90 ASP A CA 1
ATOM 712 C C . ASP A 1 90 ? 24.909 -3.714 -34.340 1.00 57.53 90 ASP A C 1
ATOM 714 O O . ASP A 1 90 ? 24.902 -3.073 -33.288 1.00 57.53 90 ASP A O 1
ATOM 718 N N . ASN A 1 91 ? 25.160 -5.024 -34.386 1.00 61.50 91 ASN A N 1
ATOM 719 C CA . ASN A 1 91 ? 25.481 -5.857 -33.227 1.00 61.50 91 ASN A CA 1
ATOM 720 C C . ASN A 1 91 ? 26.993 -6.086 -33.060 1.00 61.50 91 ASN A C 1
ATOM 722 O O . ASN A 1 91 ? 27.405 -7.043 -32.398 1.00 61.50 91 ASN A O 1
ATOM 726 N N . SER A 1 92 ? 27.842 -5.261 -33.683 1.00 65.62 92 SER A N 1
ATOM 727 C CA . SER A 1 92 ? 29.286 -5.336 -33.456 1.00 65.62 92 SER A CA 1
ATOM 728 C C . SER A 1 92 ? 29.609 -5.120 -31.970 1.00 65.62 92 SER A C 1
ATOM 730 O O . SER A 1 92 ? 28.934 -4.370 -31.264 1.00 65.62 92 SER A O 1
ATOM 732 N N . HIS A 1 93 ? 30.666 -5.771 -31.474 1.00 60.88 93 HIS A N 1
ATOM 733 C CA . HIS A 1 93 ? 31.061 -5.727 -30.055 1.00 60.88 93 HIS A CA 1
ATOM 734 C C . HIS A 1 93 ? 31.334 -4.289 -29.555 1.00 60.88 93 HIS A C 1
ATOM 736 O O . HIS A 1 93 ? 31.232 -4.007 -28.366 1.00 60.88 93 HIS A O 1
ATOM 742 N N . SER A 1 94 ? 31.655 -3.360 -30.460 1.00 65.56 94 SER A N 1
ATOM 743 C CA . SER A 1 94 ? 31.825 -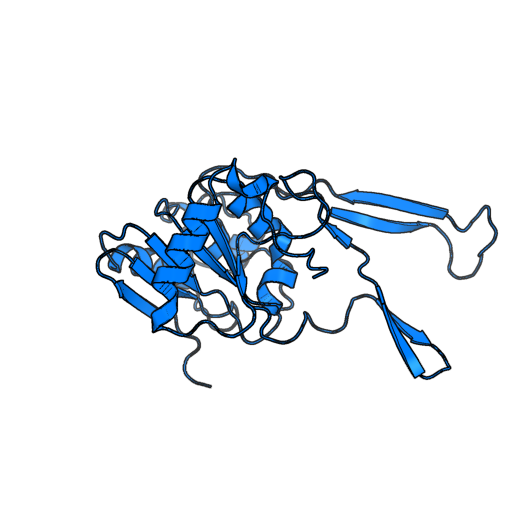1.932 -30.170 1.00 65.56 94 SER A CA 1
ATOM 744 C C . SER A 1 94 ? 30.511 -1.144 -30.091 1.00 65.56 94 SER A C 1
ATOM 746 O O . SER A 1 94 ? 30.459 -0.151 -29.364 1.00 65.56 94 SER A O 1
ATOM 748 N N . ALA A 1 95 ? 29.473 -1.564 -30.823 1.00 59.22 95 ALA A N 1
ATOM 749 C CA . ALA A 1 95 ? 28.192 -0.864 -30.938 1.00 59.22 95 ALA A CA 1
ATOM 750 C C . ALA A 1 95 ? 27.128 -1.387 -29.961 1.00 59.22 95 ALA A C 1
ATOM 752 O O . ALA A 1 95 ? 26.304 -0.607 -29.485 1.00 59.22 95 ALA A O 1
ATOM 753 N N . TYR A 1 96 ? 27.164 -2.682 -29.629 1.00 63.62 96 TYR A N 1
ATOM 754 C CA . TYR A 1 96 ? 26.243 -3.299 -28.679 1.00 63.62 96 TYR A CA 1
ATOM 755 C C . TYR A 1 96 ? 26.826 -3.290 -27.265 1.00 63.62 96 TYR A C 1
ATOM 757 O O . TYR A 1 96 ? 27.661 -4.121 -26.903 1.00 63.62 96 TYR A O 1
ATOM 765 N N . GLN A 1 97 ? 26.359 -2.354 -26.440 1.00 68.06 97 GLN A N 1
ATOM 766 C CA . GLN A 1 97 ? 26.744 -2.252 -25.036 1.00 68.06 97 GLN A CA 1
ATOM 767 C C . GLN A 1 97 ? 25.538 -2.487 -24.132 1.00 68.06 97 GLN A C 1
ATOM 769 O O . GLN A 1 97 ? 24.447 -1.949 -24.333 1.00 68.06 97 GLN A O 1
ATOM 774 N N . GLN A 1 98 ? 25.748 -3.271 -23.080 1.00 70.06 98 GLN A N 1
ATOM 775 C CA . GLN A 1 98 ? 24.767 -3.456 -22.021 1.00 70.06 98 GLN A CA 1
ATOM 776 C C . GLN A 1 98 ? 25.320 -2.886 -20.729 1.00 70.06 98 GLN A C 1
ATOM 778 O O . GLN A 1 98 ? 26.442 -3.196 -20.330 1.00 70.06 98 GLN A O 1
ATOM 783 N N . LYS A 1 99 ? 24.509 -2.080 -20.053 1.00 79.12 99 LYS A N 1
ATOM 784 C CA . LYS A 1 99 ? 24.845 -1.560 -18.730 1.00 79.12 99 LYS A CA 1
ATOM 785 C C . LYS A 1 99 ? 23.646 -1.666 -17.802 1.00 79.12 99 LYS A C 1
ATOM 787 O O . LYS A 1 99 ? 22.493 -1.681 -18.237 1.00 79.12 99 LYS A O 1
ATOM 792 N N . TRP A 1 100 ? 23.938 -1.719 -16.511 1.00 79.88 100 TRP A N 1
ATOM 793 C CA . TRP A 1 100 ? 22.935 -1.555 -15.472 1.00 79.88 100 TRP A CA 1
ATOM 794 C C . TRP A 1 100 ? 22.781 -0.069 -15.177 1.00 79.88 100 TRP A C 1
ATOM 796 O O . TRP A 1 100 ? 23.749 0.605 -14.831 1.00 79.88 100 TRP A O 1
ATOM 806 N N . GLU A 1 101 ? 21.567 0.448 -15.328 1.00 84.88 101 GLU A N 1
ATOM 807 C CA . GLU A 1 101 ? 21.215 1.786 -14.867 1.00 84.88 101 GLU A CA 1
ATOM 808 C C . GLU A 1 101 ? 20.463 1.692 -13.549 1.00 84.88 101 GLU A C 1
ATOM 810 O O . GLU A 1 101 ? 19.527 0.905 -13.411 1.00 84.88 101 GLU A O 1
ATOM 815 N N . VAL A 1 102 ? 20.853 2.531 -12.592 1.00 84.88 102 VAL A N 1
ATOM 816 C CA . VAL A 1 102 ? 20.148 2.672 -11.321 1.00 84.88 102 VAL A CA 1
ATOM 817 C C . VAL A 1 102 ? 19.297 3.931 -11.384 1.00 84.88 102 VAL A C 1
ATOM 819 O O . VAL A 1 102 ? 19.818 5.042 -11.461 1.00 84.88 102 VAL A O 1
ATOM 822 N N . SER A 1 103 ? 17.978 3.771 -11.332 1.00 83.94 103 SER A N 1
ATOM 823 C CA . SER A 1 103 ? 17.072 4.891 -11.101 1.00 83.94 103 SER A CA 1
ATOM 824 C C . SER A 1 103 ? 16.991 5.133 -9.599 1.00 83.94 103 SER A C 1
ATOM 826 O O . SER A 1 103 ? 16.377 4.343 -8.872 1.00 83.94 103 SER A O 1
ATOM 828 N N . ALA A 1 104 ? 17.609 6.228 -9.140 1.00 73.50 104 ALA A N 1
ATOM 829 C CA . ALA A 1 104 ? 17.377 6.755 -7.800 1.00 73.50 104 ALA A CA 1
ATOM 830 C C . ALA A 1 104 ? 15.862 6.914 -7.628 1.00 73.50 104 ALA A C 1
ATOM 832 O O . ALA A 1 104 ? 15.202 7.516 -8.478 1.00 73.50 104 ALA A O 1
ATOM 833 N N . GLY A 1 105 ? 15.282 6.271 -6.613 1.00 71.50 105 GLY A N 1
ATOM 834 C CA . GLY A 1 105 ? 13.834 6.310 -6.453 1.00 71.50 105 GLY A CA 1
ATOM 835 C C . GLY A 1 105 ? 13.303 7.722 -6.278 1.00 71.50 105 GLY A C 1
ATOM 836 O O . GLY A 1 105 ? 14.042 8.661 -5.984 1.00 71.50 105 GLY A O 1
ATOM 837 N N . THR A 1 106 ? 12.006 7.891 -6.491 1.00 83.50 106 THR A N 1
ATOM 838 C CA . THR A 1 106 ? 11.351 9.165 -6.210 1.00 83.50 106 THR A CA 1
ATOM 839 C C . THR A 1 106 ? 10.890 9.205 -4.755 1.00 83.50 106 THR A C 1
ATOM 841 O O . THR A 1 106 ? 10.778 8.174 -4.090 1.00 83.50 106 THR A O 1
ATOM 844 N N . GLY A 1 107 ? 10.678 10.408 -4.227 1.00 88.25 107 GLY A N 1
ATOM 845 C CA . GLY A 1 107 ? 10.176 10.569 -2.868 1.00 88.25 107 GLY A CA 1
ATOM 846 C C . GLY A 1 107 ? 8.687 10.237 -2.794 1.00 88.25 107 GLY A C 1
ATOM 847 O O . GLY A 1 107 ? 7.907 10.727 -3.607 1.00 88.25 107 GLY A O 1
ATOM 848 N N . LEU A 1 108 ? 8.289 9.459 -1.794 1.00 91.38 108 LEU A N 1
ATOM 849 C CA . LEU A 1 108 ? 6.899 9.285 -1.396 1.00 91.38 108 LEU A CA 1
ATOM 850 C C . LEU A 1 108 ? 6.597 10.275 -0.261 1.00 91.38 108 LEU A C 1
ATOM 852 O O . LEU A 1 108 ? 7.304 10.324 0.747 1.00 91.38 108 LEU A O 1
ATOM 856 N N . ARG A 1 109 ? 5.582 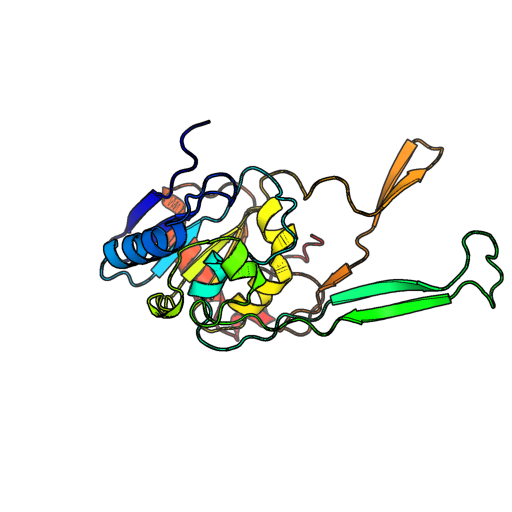11.121 -0.451 1.00 93.75 109 ARG A N 1
ATOM 857 C CA . ARG A 1 109 ? 5.247 12.206 0.483 1.00 93.75 109 ARG A CA 1
ATOM 858 C C . ARG A 1 109 ? 3.955 11.914 1.249 1.00 93.75 109 ARG A C 1
ATOM 860 O O . ARG A 1 109 ? 3.094 11.236 0.680 1.00 93.75 109 ARG A O 1
ATOM 867 N N . PRO A 1 110 ? 3.795 12.466 2.468 1.00 95.12 110 PRO A N 1
ATOM 868 C CA . PRO A 1 110 ? 2.516 12.477 3.176 1.00 95.12 110 PRO A CA 1
ATOM 869 C C . PRO A 1 110 ? 1.384 13.031 2.311 1.00 95.12 110 PRO A C 1
ATOM 871 O O . PRO A 1 110 ? 1.625 13.896 1.465 1.00 95.12 110 PRO A O 1
ATOM 874 N N . ILE A 1 111 ? 0.153 12.575 2.558 1.00 95.00 111 ILE A N 1
ATOM 875 C CA . ILE A 1 111 ? -1.037 12.954 1.777 1.00 95.00 111 ILE A CA 1
ATOM 876 C C . ILE A 1 111 ? -1.234 14.476 1.671 1.00 95.00 111 ILE A C 1
ATOM 878 O O . ILE A 1 111 ? -1.587 14.983 0.614 1.00 95.00 111 ILE A O 1
ATOM 882 N N . GLN A 1 112 ? -0.893 15.227 2.720 1.00 94.62 112 GLN A N 1
ATOM 883 C CA . GLN A 1 112 ? -0.969 16.697 2.754 1.00 94.62 112 GLN A CA 1
ATOM 884 C C . GLN A 1 112 ? -0.034 17.392 1.758 1.00 94.62 112 GLN A C 1
ATOM 886 O O . GLN A 1 112 ? -0.240 18.547 1.397 1.00 94.62 112 GLN A O 1
ATOM 891 N N . GLN A 1 113 ? 1.016 16.694 1.333 1.00 92.62 113 GLN A N 1
ATOM 892 C CA . GLN A 1 113 ? 2.028 17.167 0.394 1.00 92.62 113 GLN A CA 1
ATOM 893 C C . GLN A 1 113 ? 1.930 16.408 -0.935 1.00 92.62 113 GLN A C 1
ATOM 895 O O . GLN A 1 113 ? 2.949 16.186 -1.596 1.00 92.62 113 GLN A O 1
ATOM 900 N N . ALA A 1 114 ? 0.724 15.957 -1.296 1.00 84.88 114 ALA A N 1
ATOM 901 C CA . ALA A 1 114 ? 0.465 15.275 -2.553 1.00 84.88 114 ALA A CA 1
ATOM 902 C C . ALA A 1 114 ? 1.023 16.077 -3.737 1.00 84.88 114 ALA A C 1
ATOM 904 O O . ALA A 1 114 ? 0.868 17.296 -3.833 1.00 84.88 114 ALA A O 1
ATOM 905 N N . GLU A 1 115 ? 1.717 15.385 -4.638 1.00 86.44 115 GLU A N 1
ATOM 906 C CA . GLU A 1 115 ? 2.280 16.020 -5.825 1.00 86.44 115 GLU A CA 1
ATOM 907 C C . GLU A 1 115 ? 1.160 16.360 -6.821 1.00 86.44 115 GLU A C 1
ATOM 909 O O . GLU A 1 115 ? 0.079 15.769 -6.794 1.00 86.44 115 GLU A O 1
ATOM 914 N N . TRP A 1 116 ? 1.409 17.315 -7.721 1.00 85.12 116 TRP A N 1
ATOM 915 C CA . TRP A 1 116 ? 0.388 17.859 -8.628 1.00 85.12 116 TRP A CA 1
ATOM 916 C C . TRP A 1 116 ? -0.352 16.781 -9.440 1.00 85.12 116 TRP A C 1
ATOM 918 O O . TRP A 1 116 ? -1.547 16.904 -9.695 1.00 85.12 116 TRP A O 1
ATOM 928 N N . PHE A 1 117 ? 0.335 15.702 -9.822 1.00 82.50 117 PHE A N 1
ATOM 929 C CA . PHE A 1 117 ? -0.255 14.604 -10.587 1.00 82.50 117 PHE A CA 1
ATOM 930 C C . PHE A 1 117 ? -1.169 13.713 -9.738 1.00 82.50 117 PHE A C 1
ATOM 932 O O . PHE A 1 117 ? -2.064 13.079 -10.285 1.00 82.50 117 PHE A O 1
ATOM 939 N N . VAL A 1 118 ? -0.972 13.667 -8.417 1.00 83.62 118 VAL A N 1
ATOM 940 C CA . VAL A 1 118 ? -1.913 13.024 -7.493 1.00 83.62 118 VAL A CA 1
ATOM 941 C C . VAL A 1 118 ? -3.131 13.920 -7.308 1.00 83.62 118 VAL A C 1
ATOM 943 O O . VAL A 1 118 ? -4.257 13.438 -7.387 1.00 83.62 118 VAL A O 1
ATOM 946 N N . ALA A 1 119 ? -2.922 15.229 -7.142 1.00 84.88 119 ALA A N 1
ATOM 947 C CA . ALA A 1 119 ? -4.019 16.190 -7.053 1.00 84.88 119 ALA A CA 1
ATOM 948 C C . ALA A 1 119 ? -4.917 16.163 -8.303 1.00 84.88 119 ALA A C 1
ATOM 950 O O . ALA A 1 119 ? -6.137 16.252 -8.190 1.00 84.88 119 ALA A O 1
ATOM 951 N N . ALA A 1 120 ? -4.332 15.941 -9.485 1.00 84.06 120 ALA A N 1
ATOM 952 C CA . ALA A 1 120 ? -5.072 15.769 -10.733 1.00 84.06 120 ALA A CA 1
ATOM 953 C C . ALA A 1 120 ? -5.989 14.526 -10.753 1.00 84.06 120 ALA A C 1
ATOM 955 O O . ALA A 1 120 ? -6.971 14.519 -11.492 1.00 84.06 120 ALA A O 1
ATOM 956 N N . LEU A 1 121 ? -5.697 13.489 -9.956 1.00 81.19 121 LEU A N 1
ATOM 957 C CA . LEU A 1 121 ? -6.541 12.290 -9.836 1.00 81.19 121 LEU A CA 1
ATOM 958 C C . LEU A 1 121 ? -7.707 12.468 -8.853 1.00 81.19 121 LEU A C 1
ATOM 960 O O . LEU A 1 121 ? -8.646 11.676 -8.894 1.00 81.19 121 LEU A O 1
ATOM 964 N N . SER A 1 122 ? -7.659 13.498 -8.007 1.00 83.38 122 SER A N 1
ATOM 965 C CA . SER A 1 122 ? -8.673 13.780 -6.985 1.00 83.38 122 SER A CA 1
ATOM 966 C C . SER A 1 122 ? -9.106 15.252 -7.035 1.00 83.38 122 SER A C 1
ATOM 968 O O . SER A 1 122 ? -8.875 16.004 -6.079 1.00 83.38 122 SER A O 1
ATOM 970 N N . PRO A 1 123 ? -9.703 15.707 -8.155 1.00 83.06 123 PRO A N 1
ATOM 971 C CA . PRO A 1 123 ? -10.109 17.099 -8.308 1.00 83.06 123 PRO A CA 1
ATOM 972 C C . PRO A 1 123 ? -11.105 17.499 -7.215 1.00 83.06 123 PRO A C 1
ATOM 974 O O . PRO A 1 123 ? -12.035 16.759 -6.904 1.00 83.06 123 PRO A O 1
ATOM 977 N N . GLY A 1 124 ? -10.900 18.680 -6.629 1.00 84.69 124 GLY A N 1
ATOM 978 C CA . GLY A 1 124 ? -11.735 19.202 -5.541 1.00 84.69 124 GLY A CA 1
ATOM 979 C C . GLY A 1 124 ? -11.351 18.716 -4.140 1.00 84.69 124 GLY A C 1
ATOM 980 O O . GLY A 1 124 ? -11.882 19.237 -3.163 1.00 84.69 124 GLY A O 1
ATOM 981 N N . THR A 1 125 ? -10.402 17.782 -4.008 1.00 90.12 125 THR A N 1
ATOM 982 C CA . THR A 1 125 ? -9.884 17.387 -2.692 1.00 90.12 125 THR A CA 1
ATOM 983 C C . THR A 1 125 ? -8.994 18.484 -2.106 1.00 90.12 125 THR A C 1
ATOM 985 O O . THR A 1 125 ? -7.988 18.879 -2.697 1.00 90.12 125 THR A O 1
ATOM 988 N N . ASP A 1 126 ? -9.327 18.934 -0.899 1.00 91.94 126 ASP A N 1
ATOM 989 C CA . ASP A 1 126 ? -8.480 19.812 -0.095 1.00 91.94 126 ASP A CA 1
ATOM 990 C C . ASP A 1 126 ? -7.475 18.977 0.713 1.00 91.94 126 ASP A C 1
ATOM 992 O O . ASP A 1 126 ? -7.727 18.581 1.853 1.00 91.94 126 ASP A O 1
ATOM 996 N N . PHE A 1 127 ? -6.320 18.691 0.105 1.00 93.31 127 PHE A N 1
ATOM 997 C CA . PHE A 1 127 ? -5.272 17.862 0.711 1.00 93.31 127 PHE A CA 1
ATOM 998 C C . PHE A 1 127 ? -4.747 18.417 2.042 1.00 93.31 127 PHE A C 1
ATOM 1000 O O . PHE A 1 127 ? -4.265 17.643 2.866 1.00 93.31 127 PHE A O 1
ATOM 1007 N N . SER A 1 128 ? -4.878 19.725 2.296 1.00 93.00 128 SER A N 1
ATOM 1008 C CA . SER A 1 128 ? -4.432 20.340 3.554 1.00 93.00 128 SER A CA 1
ATOM 1009 C C . SER A 1 128 ? -5.255 19.896 4.771 1.00 93.00 128 SER A C 1
ATOM 1011 O O . SER A 1 128 ? -4.755 19.923 5.895 1.00 93.00 128 SER A O 1
ATOM 1013 N N . LYS A 1 129 ? -6.500 19.452 4.548 1.00 94.69 129 LYS A N 1
ATOM 1014 C CA . LYS A 1 129 ? -7.403 18.938 5.591 1.00 94.69 129 LYS A CA 1
ATOM 1015 C C . LYS A 1 129 ? -7.229 17.448 5.858 1.00 94.69 129 LYS A C 1
ATOM 1017 O O . LYS A 1 129 ? -7.686 16.963 6.894 1.00 94.69 129 LYS A O 1
ATOM 1022 N N . LEU A 1 130 ? -6.588 16.730 4.937 1.00 96.12 130 LEU A N 1
ATOM 1023 C CA . LEU A 1 130 ? -6.296 15.318 5.119 1.00 96.12 130 LEU A CA 1
ATOM 1024 C C . LEU A 1 130 ? -5.165 15.143 6.138 1.00 96.12 130 LEU A C 1
ATOM 1026 O O . LEU A 1 130 ? -4.322 16.024 6.311 1.00 96.12 130 LEU A O 1
ATOM 1030 N N . LYS A 1 131 ? -5.141 14.014 6.837 1.00 95.31 131 LYS A N 1
ATOM 1031 C CA . LYS A 1 131 ? -4.176 13.702 7.893 1.00 95.31 131 LYS A CA 1
ATOM 1032 C C . LYS A 1 131 ? -3.547 12.338 7.636 1.00 95.31 131 LYS A C 1
ATOM 1034 O O . LYS A 1 131 ? -4.244 11.440 7.168 1.00 95.31 131 LYS A O 1
ATOM 1039 N N . PRO A 1 132 ? -2.254 12.155 7.946 1.00 95.69 132 P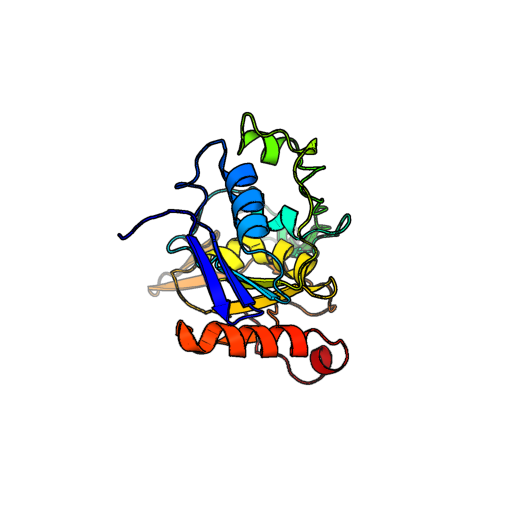RO A N 1
ATOM 1040 C CA . PRO A 1 132 ? -1.670 10.824 7.989 1.00 95.69 132 PRO A CA 1
ATOM 1041 C C . PRO A 1 132 ? -2.423 9.904 8.964 1.00 95.69 132 PRO A C 1
ATOM 1043 O O . PRO A 1 132 ? -2.951 10.355 9.979 1.00 95.69 132 PRO A O 1
ATOM 1046 N N . ILE A 1 133 ? -2.456 8.611 8.652 1.00 96.62 133 ILE A N 1
ATOM 1047 C CA . ILE A 1 133 ? -2.967 7.552 9.518 1.00 96.62 133 ILE A CA 1
ATOM 1048 C C . ILE A 1 133 ? -1.784 6.992 10.306 1.00 96.62 133 ILE A C 1
ATOM 1050 O O . ILE A 1 133 ? -0.900 6.345 9.742 1.00 96.62 133 ILE A O 1
ATOM 1054 N N . ASP A 1 134 ? -1.782 7.234 11.616 1.00 94.81 134 ASP A N 1
ATOM 1055 C CA . ASP A 1 134 ? -0.702 6.800 12.509 1.00 94.81 134 ASP A CA 1
ATOM 1056 C C . ASP A 1 134 ? -0.921 5.415 13.126 1.00 94.81 134 ASP A C 1
ATOM 1058 O O . ASP A 1 134 ? 0.039 4.811 13.616 1.00 94.81 134 ASP A O 1
ATOM 1062 N N . THR A 1 135 ? -2.151 4.895 13.072 1.00 96.88 135 THR A N 1
ATOM 1063 C CA . THR A 1 135 ? -2.508 3.559 13.560 1.00 96.88 135 THR A CA 1
ATOM 1064 C C . THR A 1 135 ? -1.612 2.491 12.919 1.00 96.88 135 THR A C 1
ATOM 1066 O O . THR A 1 135 ? -1.461 2.496 11.692 1.00 96.88 135 THR A O 1
ATOM 1069 N N . PRO A 1 136 ? -1.047 1.544 13.698 1.00 97.62 136 PRO A N 1
ATOM 1070 C CA . PRO A 1 136 ? -0.333 0.398 13.146 1.00 97.62 136 PRO A CA 1
ATOM 1071 C C . PRO A 1 136 ? -1.147 -0.291 12.048 1.00 97.62 136 PRO A C 1
ATOM 1073 O O . PRO A 1 136 ? -2.291 -0.692 12.273 1.00 97.62 136 PRO A O 1
ATOM 1076 N N . THR A 1 137 ? -0.577 -0.383 10.850 1.00 98.25 137 THR A N 1
ATOM 1077 C CA . THR A 1 137 ? -1.314 -0.725 9.633 1.00 98.25 137 THR A CA 1
ATOM 1078 C C . THR A 1 137 ? -0.725 -1.946 8.942 1.00 98.25 137 THR A C 1
ATOM 1080 O O . THR A 1 137 ? 0.482 -2.049 8.733 1.00 98.25 137 THR A O 1
ATOM 1083 N N . VAL A 1 138 ? -1.603 -2.847 8.514 1.00 98.12 138 VAL A N 1
ATOM 1084 C CA . VAL A 1 138 ? -1.276 -3.969 7.639 1.00 98.12 138 VAL A CA 1
ATOM 1085 C C . VAL A 1 138 ? -1.884 -3.721 6.267 1.00 98.12 138 VAL A C 1
ATOM 1087 O O . VAL A 1 138 ? -3.104 -3.661 6.110 1.00 98.12 138 VAL A O 1
ATOM 1090 N N . LEU A 1 139 ? -1.020 -3.583 5.265 1.00 98.19 139 LEU A N 1
ATOM 1091 C CA . LEU A 1 139 ? -1.399 -3.446 3.864 1.00 98.19 139 LEU A CA 1
ATOM 1092 C C . LEU A 1 139 ? -1.552 -4.844 3.266 1.00 98.19 139 LEU A C 1
ATOM 1094 O O . LEU A 1 139 ? -0.563 -5.548 3.051 1.00 98.19 139 LEU A O 1
ATOM 1098 N N . LEU A 1 140 ? -2.791 -5.249 3.002 1.00 97.31 140 LEU A N 1
ATOM 1099 C CA . LEU A 1 140 ? -3.091 -6.525 2.368 1.00 97.31 140 LEU A CA 1
ATOM 1100 C C . LEU A 1 140 ? -3.188 -6.327 0.855 1.00 97.31 140 LEU A C 1
ATOM 1102 O O . LEU A 1 140 ? -4.112 -5.684 0.359 1.00 97.31 140 LEU A O 1
ATOM 1106 N N . VAL A 1 141 ? -2.224 -6.871 0.118 1.00 95.56 141 VAL A N 1
ATOM 1107 C CA . VAL A 1 141 ? -2.052 -6.630 -1.320 1.00 95.56 141 VAL A CA 1
ATOM 1108 C C . VAL A 1 141 ? -2.060 -7.937 -2.099 1.00 95.56 141 VAL A C 1
ATOM 1110 O O . VAL A 1 141 ? -1.682 -8.986 -1.581 1.00 95.56 141 VAL A O 1
ATOM 1113 N N . ASN A 1 142 ? -2.462 -7.874 -3.367 1.00 92.88 142 ASN A N 1
ATOM 1114 C CA . ASN A 1 142 ? -2.371 -9.005 -4.286 1.00 92.88 142 ASN A CA 1
ATOM 1115 C C . ASN A 1 142 ? -1.403 -8.744 -5.445 1.00 92.88 142 ASN A C 1
ATOM 1117 O O . ASN A 1 142 ? -0.773 -7.685 -5.507 1.00 92.88 142 ASN A O 1
ATOM 1121 N N . ARG A 1 143 ? -1.270 -9.705 -6.372 1.00 88.81 143 ARG A N 1
ATOM 1122 C CA . ARG A 1 143 ? -0.314 -9.623 -7.489 1.00 88.81 143 ARG A CA 1
ATOM 1123 C C . ARG A 1 143 ? -0.494 -8.350 -8.326 1.00 88.81 143 ARG A C 1
ATOM 1125 O O . ARG A 1 143 ? 0.499 -7.631 -8.449 1.00 88.81 143 ARG A O 1
ATOM 1132 N N . PRO A 1 144 ? -1.693 -7.992 -8.830 1.00 88.12 144 PRO A N 1
ATOM 1133 C CA . PRO A 1 144 ? -1.904 -6.733 -9.546 1.00 88.12 144 PRO A CA 1
ATOM 1134 C C . PRO A 1 144 ? -1.391 -5.489 -8.811 1.00 88.12 144 PRO A C 1
ATOM 1136 O O . PRO A 1 144 ? -0.703 -4.657 -9.405 1.00 88.12 144 PRO A O 1
ATOM 1139 N N . PHE A 1 145 ? -1.706 -5.371 -7.518 1.00 90.75 145 PHE A N 1
ATOM 1140 C CA . PHE A 1 145 ? -1.333 -4.207 -6.721 1.00 90.75 145 PHE A CA 1
ATOM 1141 C C . PHE A 1 145 ? 0.175 -4.175 -6.448 1.00 90.75 145 PHE A C 1
ATOM 1143 O O . PHE A 1 145 ? 0.834 -3.165 -6.703 1.00 90.75 145 PHE A O 1
ATOM 1150 N N . ALA A 1 146 ? 0.738 -5.290 -5.974 1.00 90.31 146 ALA A N 1
ATOM 1151 C CA . ALA A 1 146 ? 2.155 -5.393 -5.640 1.00 90.31 146 ALA A CA 1
ATOM 1152 C C . ALA A 1 146 ? 3.040 -5.152 -6.871 1.00 90.31 146 ALA A C 1
ATOM 1154 O O . ALA A 1 146 ? 3.977 -4.365 -6.795 1.00 90.31 146 ALA A O 1
ATOM 1155 N N . SER A 1 147 ? 2.676 -5.709 -8.032 1.00 85.12 147 SER A N 1
ATOM 1156 C CA . SER A 1 147 ? 3.399 -5.500 -9.303 1.00 85.12 147 SER A CA 1
ATOM 1157 C C . SER A 1 147 ? 3.515 -4.029 -9.673 1.00 85.12 147 SER A C 1
ATOM 1159 O O . SER A 1 147 ? 4.492 -3.601 -10.284 1.00 85.12 147 SER A O 1
ATOM 1161 N N . ARG A 1 148 ? 2.513 -3.228 -9.300 1.00 85.50 148 ARG A N 1
ATOM 1162 C CA . ARG A 1 148 ? 2.488 -1.809 -9.632 1.00 85.50 148 ARG A CA 1
ATOM 1163 C C . ARG A 1 148 ? 3.167 -0.942 -8.585 1.00 85.50 148 ARG A C 1
ATOM 1165 O O . ARG A 1 148 ? 3.852 0.016 -8.938 1.00 85.50 148 ARG A O 1
ATOM 1172 N N . TYR A 1 149 ? 2.963 -1.260 -7.314 1.00 89.50 149 TYR A N 1
ATOM 1173 C CA . TYR A 1 149 ? 3.312 -0.378 -6.206 1.00 89.50 149 TYR A CA 1
ATOM 1174 C C . TYR A 1 149 ? 4.415 -0.932 -5.303 1.00 89.50 149 TYR A C 1
ATOM 1176 O O . TYR A 1 149 ? 4.655 -0.357 -4.247 1.00 89.50 149 TYR A O 1
ATOM 1184 N N . TYR A 1 150 ? 5.134 -1.985 -5.711 1.00 89.50 150 TYR A N 1
ATOM 1185 C CA . TYR A 1 150 ? 6.205 -2.613 -4.921 1.00 89.50 150 TYR A CA 1
ATOM 1186 C C . TYR A 1 150 ? 7.233 -1.619 -4.362 1.00 89.50 150 TYR A C 1
ATOM 1188 O O . TYR A 1 150 ? 7.657 -1.764 -3.222 1.00 89.50 150 TYR A O 1
ATOM 1196 N N . ARG A 1 151 ? 7.597 -0.569 -5.111 1.00 90.94 151 ARG A N 1
ATOM 1197 C CA . ARG A 1 151 ? 8.527 0.476 -4.634 1.00 90.94 151 ARG A CA 1
ATOM 1198 C C . ARG A 1 151 ? 7.952 1.301 -3.481 1.00 90.94 151 ARG A C 1
ATOM 1200 O O . ARG A 1 151 ? 8.668 1.633 -2.543 1.00 90.94 151 ARG A O 1
ATOM 1207 N N . ALA A 1 152 ? 6.668 1.645 -3.569 1.00 93.00 152 ALA A N 1
ATOM 1208 C CA . ALA A 1 152 ? 5.967 2.399 -2.535 1.00 93.00 152 ALA A CA 1
ATOM 1209 C C . ALA A 1 152 ? 5.693 1.516 -1.312 1.00 93.00 152 ALA A C 1
ATOM 1211 O O . ALA A 1 152 ? 5.877 1.966 -0.189 1.00 93.00 152 ALA A O 1
ATOM 1212 N N . LEU A 1 153 ? 5.328 0.250 -1.531 1.00 94.69 153 LEU A N 1
ATOM 1213 C CA . LEU A 1 153 ? 5.170 -0.745 -0.472 1.00 94.69 153 LEU A CA 1
ATOM 1214 C C . LEU A 1 153 ? 6.486 -0.984 0.276 1.00 94.69 153 LEU A C 1
ATOM 1216 O O . LEU A 1 153 ? 6.479 -1.000 1.501 1.00 94.69 153 LEU A O 1
ATOM 1220 N N . ASP A 1 154 ? 7.613 -1.095 -0.438 1.00 93.56 154 ASP A N 1
ATOM 1221 C CA . ASP A 1 154 ? 8.933 -1.252 0.186 1.00 93.56 154 ASP A CA 1
ATOM 1222 C C . ASP A 1 154 ? 9.357 -0.011 0.988 1.00 93.56 154 ASP A C 1
ATOM 1224 O O . ASP A 1 154 ? 9.965 -0.126 2.050 1.00 93.56 154 ASP A O 1
ATOM 1228 N N . ALA A 1 155 ? 9.009 1.188 0.513 1.00 93.94 155 ALA A N 1
ATOM 1229 C CA . ALA A 1 155 ? 9.223 2.414 1.275 1.00 93.94 155 ALA A CA 1
ATOM 1230 C C . ALA A 1 155 ? 8.352 2.454 2.538 1.00 93.94 155 ALA A C 1
ATOM 1232 O O . ALA A 1 155 ? 8.855 2.748 3.619 1.00 93.94 155 ALA A O 1
ATOM 1233 N N . LEU A 1 156 ? 7.066 2.117 2.421 1.00 95.50 156 LEU A N 1
ATOM 1234 C CA . LEU A 1 156 ? 6.133 2.106 3.545 1.00 95.50 156 LEU A CA 1
ATOM 1235 C C . LEU A 1 156 ? 6.532 1.076 4.606 1.00 95.50 156 LEU A C 1
ATOM 1237 O O . LEU A 1 156 ? 6.630 1.433 5.769 1.00 95.50 156 LEU A O 1
ATOM 1241 N N . GLN A 1 157 ? 6.859 -0.163 4.231 1.00 93.25 157 GLN A N 1
ATOM 1242 C CA . GLN A 1 157 ? 7.277 -1.201 5.191 1.00 93.25 157 GLN A CA 1
ATOM 1243 C C . GLN A 1 157 ? 8.617 -0.903 5.892 1.00 93.25 157 GLN A C 1
ATOM 1245 O O . GLN A 1 157 ? 8.991 -1.585 6.854 1.00 93.25 157 GLN A O 1
ATOM 1250 N N . SER A 1 158 ? 9.382 0.079 5.397 1.00 91.00 158 SER A N 1
ATOM 1251 C CA . SER A 1 158 ? 10.614 0.531 6.052 1.00 91.00 158 SER A CA 1
ATOM 1252 C C . SER A 1 158 ? 10.339 1.349 7.320 1.00 91.00 158 SER A C 1
ATOM 1254 O O . SER A 1 158 ? 11.242 1.509 8.145 1.00 91.00 158 SER A O 1
ATOM 1256 N N . GLN A 1 159 ? 9.107 1.840 7.495 1.00 91.38 159 GLN A N 1
ATOM 1257 C CA . GLN A 1 159 ? 8.700 2.607 8.664 1.00 91.38 159 GLN A CA 1
ATOM 1258 C C . GLN A 1 159 ? 8.100 1.695 9.756 1.00 91.38 159 GLN A C 1
ATOM 1260 O O . GLN A 1 159 ? 7.398 0.736 9.428 1.00 91.38 159 GLN A O 1
ATOM 1265 N N . PRO A 1 160 ? 8.293 2.016 11.049 1.00 91.75 160 PRO A N 1
ATOM 1266 C CA . PRO A 1 160 ? 7.693 1.244 12.132 1.00 91.75 160 PRO A CA 1
ATOM 1267 C C . PRO A 1 160 ? 6.166 1.246 12.100 1.00 91.75 160 PRO A C 1
ATOM 1269 O O . PRO A 1 160 ? 5.545 2.289 11.863 1.00 91.75 160 PRO A O 1
ATOM 1272 N N . GLY A 1 161 ? 5.548 0.110 12.413 1.00 94.19 161 GLY A N 1
ATOM 1273 C CA . GLY A 1 161 ? 4.093 -0.026 12.465 1.00 94.19 161 GLY A CA 1
ATOM 1274 C C . GLY A 1 161 ? 3.401 -0.075 11.101 1.00 94.19 161 GLY A C 1
ATOM 1275 O O . GLY A 1 161 ? 2.188 0.117 11.052 1.00 94.19 161 GLY A O 1
ATOM 1276 N N . VAL A 1 162 ? 4.127 -0.320 10.005 1.00 96.69 162 VAL A N 1
ATOM 1277 C CA . VAL A 1 162 ? 3.526 -0.717 8.724 1.00 96.69 162 VAL A CA 1
ATOM 1278 C C . VAL A 1 162 ? 4.087 -2.060 8.295 1.00 96.69 162 VAL A C 1
ATOM 1280 O O . VAL A 1 162 ? 5.298 -2.208 8.141 1.00 96.69 162 VAL A O 1
ATOM 1283 N N . ALA A 1 163 ? 3.193 -3.016 8.062 1.00 96.69 163 ALA A N 1
ATOM 1284 C CA . ALA A 1 163 ? 3.538 -4.320 7.516 1.00 96.69 163 ALA A CA 1
ATOM 1285 C C . ALA A 1 163 ? 2.795 -4.577 6.203 1.00 96.69 163 ALA A C 1
ATOM 1287 O O . ALA A 1 163 ? 1.677 -4.093 5.996 1.00 96.69 163 ALA A O 1
ATOM 1288 N N . VAL A 1 164 ? 3.403 -5.363 5.316 1.00 96.50 164 VAL A N 1
ATOM 1289 C CA . VAL A 1 164 ? 2.796 -5.763 4.041 1.00 96.50 164 VAL A CA 1
ATOM 1290 C C . VAL A 1 164 ? 2.554 -7.267 4.023 1.00 96.50 164 VAL A C 1
ATOM 1292 O O . VAL A 1 164 ? 3.477 -8.066 4.182 1.00 96.50 164 VAL A O 1
ATOM 1295 N N . VAL A 1 165 ? 1.304 -7.654 3.775 1.00 96.44 165 VAL A N 1
ATOM 1296 C CA . VAL A 1 165 ? 0.899 -9.047 3.563 1.00 96.44 165 VAL A CA 1
ATOM 1297 C C . VAL A 1 165 ? 0.573 -9.223 2.089 1.00 96.44 165 VAL A C 1
ATOM 1299 O O . VAL A 1 165 ? -0.311 -8.555 1.552 1.00 96.44 165 VAL A O 1
ATOM 1302 N N . PHE A 1 166 ? 1.290 -10.128 1.434 1.00 94.81 166 PHE A N 1
ATOM 1303 C CA . PHE A 1 166 ? 1.102 -10.444 0.028 1.00 94.81 166 PHE A CA 1
ATOM 1304 C C . PHE A 1 166 ? 0.316 -11.738 -0.148 1.00 94.81 166 PHE A C 1
ATOM 1306 O O . PHE A 1 166 ? 0.765 -12.815 0.243 1.00 94.81 166 PHE A O 1
ATOM 1313 N N . GLU A 1 167 ? -0.831 -11.623 -0.807 1.00 92.44 167 GLU A N 1
ATOM 1314 C CA . GLU A 1 167 ? -1.610 -12.753 -1.289 1.00 92.44 167 GLU A CA 1
ATOM 1315 C C . GLU A 1 167 ? -1.346 -12.942 -2.796 1.00 92.44 167 GLU A C 1
ATOM 1317 O O . GLU A 1 167 ? -1.679 -12.058 -3.589 1.00 92.44 167 GLU A O 1
ATOM 1322 N N . PRO A 1 168 ? -0.784 -14.073 -3.255 1.00 86.81 168 PRO A N 1
ATOM 1323 C CA . PRO A 1 168 ? -0.405 -14.285 -4.656 1.00 86.81 168 PRO A CA 1
ATOM 1324 C C . PRO A 1 168 ? -1.610 -14.580 -5.578 1.00 86.81 168 PRO A C 1
ATOM 1326 O O . PRO A 1 168 ? -1.544 -15.432 -6.471 1.00 86.81 168 PRO A O 1
ATOM 1329 N N . SER A 1 169 ? -2.720 -13.864 -5.390 1.00 85.56 169 SER A N 1
ATOM 1330 C CA . SER A 1 169 ? -3.953 -13.945 -6.173 1.00 85.56 169 SER A CA 1
ATOM 1331 C C . SER A 1 169 ? -4.016 -12.882 -7.280 1.00 85.56 169 SER A C 1
ATOM 1333 O O . SER A 1 169 ? -3.272 -11.898 -7.283 1.00 85.56 169 SER A O 1
ATOM 1335 N N . GLY A 1 170 ? -4.916 -13.091 -8.245 1.00 78.06 170 GLY A N 1
ATOM 1336 C CA . GLY A 1 170 ? -5.126 -12.191 -9.383 1.00 78.06 170 GLY A CA 1
ATOM 1337 C C . GLY A 1 170 ? -4.113 -12.369 -10.525 1.00 78.06 170 GLY A C 1
ATOM 1338 O O . GLY A 1 170 ? -3.071 -13.012 -10.351 1.00 78.06 170 GLY A O 1
ATOM 1339 N N . PRO A 1 171 ? -4.415 -11.830 -11.718 1.00 72.75 171 PRO A N 1
ATOM 1340 C CA . PRO A 1 171 ? -3.509 -11.918 -12.855 1.00 72.75 171 PRO A CA 1
ATOM 1341 C C . PRO A 1 171 ? -2.222 -11.116 -12.587 1.00 72.75 171 PRO A C 1
ATOM 1343 O O . PRO A 1 171 ? -2.248 -10.152 -11.817 1.00 72.75 171 PRO A O 1
ATOM 1346 N N . PRO A 1 172 ? -1.083 -11.473 -13.204 1.00 66.12 172 PRO A N 1
ATOM 1347 C CA . PRO A 1 172 ? 0.036 -10.540 -13.298 1.00 66.12 172 PRO A CA 1
ATOM 1348 C C . PRO A 1 172 ? -0.417 -9.242 -13.986 1.00 66.12 172 PRO A C 1
ATOM 1350 O O . PRO A 1 172 ? -1.447 -9.212 -14.669 1.00 66.12 172 PRO A O 1
ATOM 1353 N N . LEU A 1 173 ? 0.344 -8.159 -13.795 1.00 65.62 173 LEU A N 1
ATOM 1354 C CA . LEU A 1 173 ? 0.184 -6.950 -14.608 1.00 65.62 173 LEU A CA 1
ATOM 1355 C C . LEU A 1 173 ? 0.137 -7.363 -16.095 1.00 65.62 173 LEU A C 1
ATOM 1357 O O . LEU A 1 173 ? 0.827 -8.309 -16.478 1.00 65.62 173 LEU A O 1
ATOM 1361 N N . GLY A 1 174 ? -0.746 -6.730 -16.886 1.00 58.06 174 GLY A N 1
ATOM 1362 C CA . GLY A 1 174 ? -0.953 -7.055 -18.308 1.00 58.06 174 GLY A CA 1
ATOM 1363 C C . GLY A 1 174 ? 0.356 -7.106 -19.104 1.00 58.06 174 GLY A C 1
ATOM 1364 O O . GLY A 1 174 ? 1.372 -6.660 -18.582 1.00 58.06 174 GLY A O 1
ATOM 1365 N N . GLU A 1 175 ? 0.305 -7.670 -20.324 1.00 47.16 175 GLU A N 1
ATOM 1366 C CA . GLU A 1 175 ? 1.458 -8.158 -21.108 1.00 47.16 175 GLU A CA 1
ATOM 1367 C C . GLU A 1 175 ? 2.808 -7.547 -20.703 1.00 47.16 175 GLU A C 1
ATOM 1369 O O . GLU A 1 175 ? 2.959 -6.321 -20.754 1.00 47.16 175 GLU A O 1
ATOM 1374 N N . PRO A 1 176 ? 3.791 -8.378 -20.300 1.00 52.81 176 PRO A N 1
ATOM 1375 C CA . PRO A 1 176 ? 5.082 -7.867 -19.877 1.00 52.81 176 PRO A CA 1
ATOM 1376 C C . PRO A 1 176 ? 5.639 -6.932 -20.952 1.00 52.81 176 PRO A C 1
ATOM 1378 O O . PRO A 1 176 ? 5.462 -7.210 -22.141 1.00 52.81 176 PRO A O 1
ATOM 1381 N N . PRO A 1 177 ? 6.349 -5.856 -20.566 1.00 52.59 177 PRO A N 1
ATOM 1382 C CA . PRO A 1 177 ? 6.877 -4.891 -21.528 1.00 52.59 177 PRO A CA 1
ATOM 1383 C C . PRO A 1 177 ? 7.756 -5.557 -22.599 1.00 52.59 177 PRO A C 1
ATOM 1385 O O . PRO A 1 177 ? 7.892 -5.018 -23.692 1.00 52.59 177 PRO A O 1
ATOM 1388 N N . PHE A 1 178 ? 8.301 -6.744 -22.303 1.00 54.00 178 PHE A N 1
ATOM 1389 C CA . PHE A 1 178 ? 9.003 -7.599 -23.249 1.00 54.00 178 PHE A CA 1
ATOM 1390 C C . PHE A 1 178 ? 8.519 -9.049 -23.150 1.00 54.00 178 PHE A C 1
ATOM 1392 O O . PHE A 1 178 ? 8.906 -9.793 -22.244 1.00 54.00 178 PHE A O 1
ATOM 1399 N N . ARG A 1 179 ? 7.699 -9.464 -24.120 1.00 58.81 179 ARG A N 1
ATOM 1400 C CA . ARG A 1 179 ? 7.440 -10.875 -24.423 1.00 58.81 179 ARG A CA 1
ATOM 1401 C C . ARG A 1 179 ? 8.221 -11.240 -25.678 1.00 58.81 179 ARG A C 1
ATOM 1403 O O . ARG A 1 179 ? 7.889 -10.781 -26.767 1.00 58.81 179 ARG A O 1
ATOM 1410 N N . LEU A 1 180 ? 9.257 -12.057 -25.525 1.00 63.31 180 LEU A N 1
ATOM 1411 C CA . LEU A 1 180 ? 9.990 -12.601 -26.665 1.00 63.31 180 LEU A CA 1
ATOM 1412 C C . LEU A 1 180 ? 9.323 -13.911 -27.074 1.00 63.31 180 LEU A C 1
ATOM 1414 O O . LEU A 1 180 ? 9.260 -14.848 -26.277 1.00 63.31 180 LEU A O 1
ATOM 1418 N N . ALA A 1 181 ? 8.792 -13.953 -28.292 1.00 68.56 181 ALA A N 1
ATOM 1419 C CA . ALA A 1 181 ? 8.307 -15.180 -28.906 1.00 68.56 181 ALA A CA 1
ATOM 1420 C C . ALA A 1 181 ? 9.434 -15.774 -29.753 1.00 68.56 181 ALA A C 1
ATOM 1422 O O . ALA A 1 181 ? 9.925 -15.126 -30.677 1.00 68.56 181 ALA A O 1
ATOM 1423 N N . PHE A 1 182 ? 9.849 -16.988 -29.416 1.00 70.94 182 PHE A N 1
ATOM 1424 C CA . PHE A 1 182 ? 10.846 -17.734 -30.171 1.00 70.94 182 PHE A CA 1
ATOM 1425 C C . PHE A 1 182 ? 10.162 -18.643 -31.209 1.00 70.94 182 PHE A C 1
ATOM 1427 O O . PHE A 1 182 ? 9.020 -19.064 -30.983 1.00 70.94 182 PHE A O 1
ATOM 1434 N N . PRO A 1 183 ? 10.827 -18.954 -32.341 1.00 73.75 183 PRO A N 1
ATOM 1435 C CA . PRO A 1 183 ? 10.269 -19.781 -33.420 1.00 73.75 183 PRO A CA 1
ATOM 1436 C C . PRO A 1 183 ? 9.743 -21.149 -32.966 1.00 73.75 183 PRO A C 1
ATOM 1438 O O . PRO A 1 183 ? 8.825 -21.695 -33.570 1.00 73.75 183 PRO A O 1
ATOM 1441 N N . GLU A 1 184 ? 10.283 -21.685 -31.873 1.00 81.06 184 GLU A N 1
ATOM 1442 C CA . GLU A 1 184 ? 9.926 -22.976 -31.285 1.00 81.06 184 GLU A CA 1
ATOM 1443 C C . GLU A 1 184 ? 8.635 -22.925 -30.442 1.00 81.06 184 GLU A C 1
ATOM 1445 O O . GLU A 1 184 ? 8.301 -23.885 -29.750 1.00 81.06 184 GLU A O 1
ATOM 1450 N N . GLY A 1 185 ? 7.910 -21.802 -30.455 1.00 74.38 185 GLY A N 1
ATOM 1451 C CA . GLY A 1 185 ? 6.696 -21.611 -29.656 1.00 74.38 185 GLY A CA 1
ATOM 1452 C C . GLY A 1 185 ? 6.972 -21.317 -28.178 1.00 74.38 185 GLY A C 1
ATOM 1453 O O . GLY A 1 185 ? 6.055 -21.345 -27.358 1.00 74.38 185 GLY A O 1
ATOM 1454 N N . VAL A 1 186 ? 8.224 -21.013 -27.825 1.00 73.12 186 VAL A N 1
ATOM 1455 C CA . VAL A 1 186 ? 8.615 -20.623 -26.466 1.00 73.12 186 VAL A CA 1
ATOM 1456 C C . VAL A 1 186 ? 8.386 -19.125 -26.284 1.00 73.12 186 VAL A C 1
ATOM 1458 O O . VAL A 1 186 ? 8.892 -18.307 -27.050 1.00 73.12 186 VAL A O 1
ATOM 1461 N N . ALA A 1 187 ? 7.642 -18.754 -25.243 1.00 63.44 187 ALA A N 1
ATOM 1462 C CA . ALA A 1 187 ? 7.524 -17.369 -24.806 1.00 63.44 187 ALA A CA 1
ATOM 1463 C C . ALA A 1 187 ? 8.437 -17.139 -23.599 1.00 63.44 187 ALA A C 1
ATOM 1465 O O . ALA A 1 187 ? 8.245 -17.759 -22.553 1.00 63.44 187 ALA A O 1
ATOM 1466 N N . VAL A 1 188 ? 9.405 -16.233 -23.734 1.00 62.22 188 VAL A N 1
ATOM 1467 C CA . VAL A 1 188 ? 10.259 -15.807 -22.620 1.00 62.22 188 VAL A CA 1
ATOM 1468 C C . VAL A 1 188 ? 9.782 -14.452 -22.122 1.00 62.22 188 VAL A C 1
ATOM 1470 O O . VAL A 1 188 ? 9.637 -13.499 -22.892 1.00 62.22 188 VAL A O 1
ATOM 1473 N N . GLN A 1 189 ? 9.559 -14.380 -20.814 1.00 62.41 189 GLN A N 1
ATOM 1474 C CA . GLN A 1 189 ? 9.285 -13.148 -20.093 1.00 62.41 189 GLN A CA 1
ATOM 1475 C C . GLN A 1 189 ? 10.541 -12.749 -19.322 1.00 62.41 189 GLN A C 1
ATOM 1477 O O . GLN A 1 189 ? 11.057 -13.526 -18.519 1.00 62.41 189 GLN A O 1
ATOM 1482 N N . LEU A 1 190 ? 11.032 -11.539 -19.578 1.00 63.81 190 LEU A N 1
ATOM 1483 C CA . LEU A 1 190 ? 12.192 -10.986 -18.890 1.00 63.81 190 LEU A CA 1
ATOM 1484 C C . LEU A 1 190 ? 11.744 -9.820 -18.011 1.00 63.81 190 LEU A C 1
ATOM 1486 O O . LEU A 1 190 ? 11.215 -8.829 -18.514 1.00 63.81 190 LEU A O 1
ATOM 1490 N N . SER A 1 191 ? 11.989 -9.918 -16.705 1.00 64.88 191 SER A N 1
ATOM 1491 C CA . SER A 1 191 ? 11.941 -8.749 -15.828 1.00 64.88 191 SER A CA 1
ATOM 1492 C C . SER A 1 191 ? 13.150 -7.875 -16.146 1.00 64.88 191 SER A C 1
ATOM 1494 O O . SER A 1 191 ? 14.294 -8.275 -15.933 1.00 64.88 191 SER A O 1
ATOM 1496 N N . THR A 1 192 ? 12.909 -6.688 -16.696 1.00 69.88 192 THR A N 1
ATOM 1497 C CA . THR A 1 192 ? 13.978 -5.728 -17.014 1.00 69.88 192 THR A CA 1
ATOM 1498 C C . THR A 1 192 ? 14.408 -4.908 -15.808 1.00 69.88 192 THR A C 1
ATOM 1500 O O . THR A 1 192 ? 15.459 -4.272 -15.860 1.00 69.88 192 THR A O 1
ATOM 1503 N N . ASP A 1 193 ? 13.613 -4.956 -14.739 1.00 77.12 193 ASP A N 1
ATOM 1504 C CA . ASP A 1 193 ? 13.702 -4.101 -13.568 1.00 77.12 193 ASP A CA 1
ATOM 1505 C C . ASP A 1 193 ? 13.879 -4.965 -12.313 1.00 77.12 193 ASP A C 1
ATOM 1507 O O . ASP A 1 193 ? 13.171 -5.948 -12.098 1.00 77.12 193 ASP A O 1
ATOM 1511 N N . LEU A 1 194 ? 14.824 -4.574 -11.464 1.00 82.75 194 LEU A N 1
ATOM 1512 C CA . LEU A 1 194 ? 15.137 -5.207 -10.194 1.00 82.75 194 LEU A CA 1
ATOM 1513 C C . LEU A 1 194 ? 15.098 -4.157 -9.087 1.00 82.75 194 LEU A C 1
ATOM 1515 O O . LEU A 1 194 ? 15.898 -3.220 -9.075 1.00 82.75 194 LEU A O 1
ATOM 1519 N N . LEU A 1 195 ? 14.168 -4.310 -8.141 1.00 84.31 195 LEU A N 1
ATOM 1520 C CA . LEU A 1 195 ? 14.161 -3.499 -6.925 1.00 84.31 195 LEU A CA 1
ATOM 1521 C C . LEU A 1 195 ? 15.420 -3.797 -6.109 1.00 84.31 195 LEU A C 1
ATOM 1523 O O . LEU A 1 195 ? 15.728 -4.962 -5.864 1.00 84.31 195 LEU A O 1
ATOM 1527 N N . VAL A 1 196 ? 16.091 -2.756 -5.629 1.00 85.94 196 VAL A N 1
ATOM 1528 C CA . VAL A 1 196 ? 17.050 -2.873 -4.528 1.00 85.94 196 VAL A CA 1
ATOM 1529 C C . VAL A 1 196 ? 16.348 -2.317 -3.298 1.00 85.94 196 VAL A C 1
ATOM 1531 O O . VAL A 1 196 ? 16.194 -1.103 -3.163 1.00 85.94 196 VAL A O 1
ATOM 1534 N N . GLY A 1 197 ? 15.816 -3.214 -2.467 1.00 81.31 197 GLY A N 1
ATOM 1535 C CA . GLY A 1 197 ? 14.970 -2.852 -1.333 1.00 81.31 197 GLY A CA 1
ATOM 1536 C C . GLY A 1 197 ? 15.738 -2.098 -0.248 1.00 81.31 197 GLY A C 1
ATOM 1537 O O . GLY A 1 197 ? 16.968 -2.152 -0.182 1.00 81.31 197 GLY A O 1
ATOM 1538 N N . HIS A 1 198 ? 15.015 -1.439 0.659 1.00 83.12 198 HIS A N 1
ATOM 1539 C CA . HIS A 1 198 ? 15.613 -0.737 1.809 1.00 83.12 198 HIS A CA 1
ATOM 1540 C C . HIS A 1 198 ? 16.401 -1.659 2.753 1.00 83.12 198 HIS A C 1
ATOM 1542 O O . HIS A 1 198 ? 17.218 -1.188 3.540 1.00 83.12 198 HIS A O 1
ATOM 1548 N N . SER A 1 199 ? 16.192 -2.974 2.657 1.00 76.69 199 SER A N 1
ATOM 1549 C CA . SER A 1 199 ? 16.986 -3.997 3.345 1.00 76.69 199 SER A CA 1
ATOM 1550 C C . SER A 1 199 ? 18.360 -4.258 2.712 1.00 76.69 199 SER A C 1
ATOM 1552 O O . SER A 1 199 ? 19.117 -5.073 3.232 1.00 76.69 199 SER A O 1
ATOM 1554 N N . GLY A 1 200 ? 18.673 -3.637 1.571 1.00 79.25 200 GLY A N 1
ATOM 1555 C CA . GLY A 1 200 ? 19.865 -3.931 0.771 1.00 79.25 200 GLY A CA 1
ATOM 1556 C C . GLY A 1 200 ? 19.755 -5.208 -0.069 1.00 79.25 200 GLY A C 1
ATOM 1557 O O . GLY A 1 200 ? 20.690 -5.544 -0.791 1.00 79.25 200 GLY A O 1
ATOM 1558 N N . GLN A 1 201 ? 18.626 -5.922 -0.006 1.00 80.62 201 GLN A N 1
ATOM 1559 C CA . GLN A 1 201 ? 18.391 -7.124 -0.804 1.00 80.62 201 GLN A CA 1
ATOM 1560 C C . GLN A 1 201 ? 17.688 -6.817 -2.127 1.00 80.62 201 GLN A C 1
ATOM 1562 O O . GLN A 1 201 ? 16.935 -5.852 -2.258 1.00 80.62 201 GLN A O 1
ATOM 1567 N N . ALA A 1 202 ? 17.919 -7.687 -3.107 1.00 82.50 202 ALA A N 1
ATOM 1568 C CA . ALA A 1 202 ? 17.248 -7.638 -4.395 1.00 82.50 202 ALA A CA 1
ATOM 1569 C C . ALA A 1 202 ? 15.811 -8.192 -4.317 1.00 82.50 202 ALA A C 1
ATOM 1571 O O . ALA A 1 202 ? 15.560 -9.230 -3.689 1.00 82.50 202 ALA A O 1
ATOM 1572 N N . GLY A 1 203 ? 14.899 -7.516 -5.017 1.00 83.31 203 GLY A N 1
ATOM 1573 C CA . GLY A 1 203 ? 13.487 -7.870 -5.156 1.00 83.31 203 GLY A CA 1
ATOM 1574 C C . GLY A 1 203 ? 12.585 -7.288 -4.066 1.00 83.31 203 GLY A C 1
ATOM 1575 O O . GLY A 1 203 ? 13.045 -6.827 -3.022 1.00 83.31 203 GLY A O 1
ATOM 1576 N N . PHE A 1 204 ? 11.275 -7.307 -4.317 1.00 85.62 204 PHE A N 1
ATOM 1577 C CA . PHE A 1 204 ? 10.279 -6.923 -3.319 1.00 85.62 204 PHE A CA 1
ATOM 1578 C C . PHE A 1 204 ? 10.064 -8.058 -2.313 1.00 85.62 204 PHE A C 1
ATOM 1580 O O . PHE A 1 204 ? 9.899 -9.221 -2.692 1.00 85.62 204 PHE A O 1
ATOM 1587 N N . ARG A 1 205 ? 10.070 -7.716 -1.022 1.00 87.31 205 ARG A N 1
ATOM 1588 C CA . ARG A 1 205 ? 9.940 -8.664 0.090 1.00 87.31 205 ARG A CA 1
ATOM 1589 C C . ARG A 1 205 ? 8.839 -8.185 1.035 1.00 87.31 205 ARG A C 1
ATOM 1591 O O . ARG A 1 205 ? 9.142 -7.350 1.883 1.00 87.31 205 ARG A O 1
ATOM 1598 N N . PRO A 1 206 ? 7.597 -8.669 0.883 1.00 90.62 206 PRO A N 1
ATOM 1599 C CA . PRO A 1 206 ? 6.551 -8.409 1.866 1.00 90.62 206 PRO A CA 1
ATOM 1600 C C . PRO A 1 206 ? 6.895 -9.103 3.195 1.00 90.62 206 PRO A C 1
ATOM 1602 O O . PRO A 1 206 ? 7.640 -10.089 3.208 1.00 90.62 206 PRO A O 1
ATOM 1605 N N . ASP A 1 207 ? 6.346 -8.613 4.306 1.00 91.75 207 ASP A N 1
ATOM 1606 C CA . ASP A 1 207 ? 6.578 -9.193 5.636 1.00 91.75 207 ASP A CA 1
ATOM 1607 C C . ASP A 1 207 ? 5.975 -10.599 5.758 1.00 91.75 207 ASP A C 1
ATOM 1609 O O . ASP A 1 207 ? 6.572 -11.480 6.374 1.00 91.75 207 ASP A O 1
ATOM 1613 N N . ILE A 1 208 ? 4.825 -10.837 5.117 1.00 92.31 208 ILE A N 1
ATOM 1614 C CA . ILE A 1 208 ? 4.209 -12.164 4.999 1.00 92.31 208 ILE A CA 1
ATOM 1615 C C . ILE A 1 208 ? 3.810 -12.420 3.546 1.00 92.31 208 ILE A C 1
ATOM 1617 O O . ILE A 1 208 ? 3.256 -11.549 2.879 1.00 92.31 208 ILE A O 1
ATOM 1621 N N . VAL A 1 209 ? 4.042 -13.647 3.079 1.00 92.12 209 VAL A N 1
ATOM 1622 C CA . VAL A 1 209 ? 3.454 -14.195 1.849 1.00 92.12 209 VAL A CA 1
ATOM 1623 C C . VAL A 1 209 ? 2.505 -15.313 2.253 1.00 92.12 209 VAL A C 1
ATOM 1625 O O . VAL A 1 209 ? 2.881 -16.157 3.065 1.00 92.12 209 VAL A O 1
ATOM 1628 N N . THR A 1 210 ? 1.288 -15.318 1.716 1.00 90.88 210 THR A N 1
ATOM 1629 C CA . THR A 1 210 ? 0.337 -16.409 1.954 1.00 90.88 210 THR A CA 1
ATOM 1630 C C . THR A 1 210 ? 0.354 -17.424 0.819 1.00 90.88 210 THR A C 1
ATOM 1632 O O . THR A 1 210 ? 0.588 -17.077 -0.335 1.00 90.88 210 THR A O 1
ATOM 1635 N N . ASP A 1 211 ? 0.065 -18.685 1.137 1.00 86.00 211 ASP A N 1
ATOM 1636 C CA . ASP A 1 211 ? -0.012 -19.759 0.135 1.00 86.00 211 ASP A CA 1
ATOM 1637 C C . ASP A 1 211 ? -1.350 -19.766 -0.626 1.00 86.00 211 ASP A C 1
ATOM 1639 O O . ASP A 1 211 ? -1.504 -20.439 -1.644 1.00 86.00 211 ASP A O 1
ATOM 1643 N N . GLY A 1 212 ? -2.335 -19.003 -0.147 1.00 85.00 212 GLY A N 1
ATOM 1644 C CA . GLY A 1 212 ? -3.669 -18.925 -0.726 1.00 85.00 212 GLY A CA 1
ATOM 1645 C C . GLY A 1 212 ? -4.494 -17.761 -0.172 1.00 85.00 212 GLY A C 1
ATOM 1646 O O . GLY A 1 212 ? -3.967 -16.936 0.586 1.00 85.00 212 GLY A O 1
ATOM 1647 N N . PRO A 1 213 ? -5.780 -17.678 -0.564 1.00 88.75 213 PRO A N 1
ATOM 1648 C CA . PRO A 1 213 ? -6.689 -16.640 -0.099 1.00 88.75 213 PRO A CA 1
ATOM 1649 C C . PRO A 1 213 ? -6.823 -16.633 1.423 1.00 88.75 213 PRO A C 1
ATOM 1651 O O . PRO A 1 213 ? -7.081 -17.675 2.027 1.00 88.75 213 PRO A O 1
ATOM 1654 N N . ILE A 1 214 ? -6.691 -15.457 2.036 1.00 91.69 214 ILE A N 1
ATOM 1655 C CA . ILE A 1 214 ? -6.911 -15.302 3.480 1.00 91.69 214 ILE A CA 1
ATOM 1656 C C . ILE A 1 214 ? -8.414 -15.245 3.747 1.00 91.69 214 ILE A C 1
ATOM 1658 O O . ILE A 1 214 ? -9.108 -14.357 3.230 1.00 91.69 214 ILE A O 1
ATOM 1662 N N . ALA A 1 215 ? -8.914 -16.171 4.565 1.00 90.19 215 ALA A N 1
ATOM 1663 C CA . ALA A 1 215 ? -10.314 -16.184 4.962 1.00 90.19 215 ALA A CA 1
ATOM 1664 C C . ALA A 1 215 ? -10.634 -15.005 5.912 1.00 90.19 215 ALA A C 1
ATOM 1666 O O . ALA A 1 215 ? -9.754 -14.552 6.651 1.00 90.19 215 ALA A O 1
ATOM 1667 N N . PRO A 1 216 ? -11.871 -14.467 5.913 1.00 88.94 216 PRO A N 1
ATOM 1668 C CA . PRO A 1 216 ? -12.211 -13.287 6.714 1.00 88.94 216 PRO A CA 1
ATOM 1669 C C . PRO A 1 216 ? -11.940 -13.426 8.219 1.00 88.94 216 PRO A C 1
ATOM 1671 O O . PRO A 1 216 ? -11.565 -12.451 8.863 1.00 88.94 216 PRO A O 1
ATOM 1674 N N . ASP A 1 217 ? -12.111 -14.627 8.766 1.00 91.94 217 ASP A N 1
ATOM 1675 C CA . ASP A 1 217 ? -11.856 -14.992 10.163 1.00 91.94 217 ASP A CA 1
ATOM 1676 C C . ASP A 1 217 ? -10.358 -15.087 10.505 1.00 91.94 217 ASP A C 1
ATOM 1678 O O . ASP A 1 217 ? -9.976 -14.957 11.665 1.00 91.94 217 ASP A O 1
ATOM 1682 N N . GLN A 1 218 ? -9.490 -15.232 9.501 1.00 94.19 218 GLN A N 1
ATOM 1683 C CA . GLN A 1 218 ? -8.035 -15.299 9.672 1.00 94.19 218 GLN A CA 1
ATOM 1684 C C . GLN A 1 218 ? -7.353 -13.924 9.629 1.00 94.19 218 GLN A C 1
ATOM 1686 O O . GLN A 1 218 ? -6.192 -13.801 10.024 1.00 94.19 218 GLN A O 1
ATOM 1691 N N . LEU A 1 219 ? -8.049 -12.884 9.153 1.00 94.19 219 LEU A N 1
ATOM 1692 C CA . LEU A 1 219 ? -7.468 -11.561 8.895 1.00 94.19 219 LEU A CA 1
ATOM 1693 C C . LEU A 1 219 ? -6.783 -10.954 10.126 1.00 94.19 219 LEU A C 1
ATOM 1695 O O . LEU A 1 219 ? -5.663 -10.461 10.012 1.00 94.19 219 LEU A O 1
ATOM 1699 N N . ALA A 1 220 ? -7.423 -11.016 11.297 1.00 94.25 220 ALA A N 1
ATOM 1700 C CA . ALA A 1 220 ? -6.868 -10.447 12.526 1.00 94.25 220 ALA A CA 1
ATOM 1701 C C . ALA A 1 220 ? -5.563 -11.149 12.947 1.00 94.25 220 ALA A C 1
ATOM 1703 O O . ALA A 1 220 ? -4.566 -10.483 13.216 1.00 94.25 220 ALA A O 1
ATOM 1704 N N . ALA A 1 221 ? -5.540 -12.485 12.915 1.00 93.75 221 ALA A N 1
ATOM 1705 C CA . ALA A 1 221 ? -4.361 -13.273 13.277 1.00 93.75 221 ALA A CA 1
ATOM 1706 C C . ALA A 1 221 ? -3.192 -13.061 12.298 1.00 93.75 221 ALA A C 1
ATOM 1708 O O . ALA A 1 221 ? -2.031 -12.985 12.702 1.00 93.75 221 ALA A O 1
ATOM 1709 N N . VAL A 1 222 ? -3.484 -12.941 10.998 1.00 93.88 222 VAL A N 1
ATOM 1710 C CA . VAL A 1 222 ? -2.466 -12.626 9.983 1.00 93.88 222 VAL A CA 1
ATOM 1711 C C . VAL A 1 222 ? -1.902 -11.222 10.197 1.00 93.88 222 VAL A C 1
ATOM 1713 O O . VAL A 1 222 ? -0.690 -11.039 10.091 1.00 93.88 222 VAL A O 1
ATOM 1716 N N . ALA A 1 223 ? -2.748 -10.246 10.534 1.00 93.75 223 ALA A N 1
ATOM 1717 C CA . ALA A 1 223 ? -2.308 -8.880 10.794 1.00 93.75 223 ALA A CA 1
ATOM 1718 C C . ALA A 1 223 ? -1.400 -8.778 12.028 1.00 93.75 223 ALA A C 1
ATOM 1720 O O . ALA A 1 223 ? -0.353 -8.135 11.966 1.00 93.75 223 ALA A O 1
ATOM 1721 N N . GLU A 1 224 ? -1.756 -9.461 13.116 1.00 93.06 224 GLU A N 1
ATOM 1722 C CA . GLU A 1 224 ? -0.928 -9.535 14.324 1.00 93.06 224 GLU A CA 1
ATOM 1723 C C . GLU A 1 224 ? 0.449 -10.140 14.022 1.00 93.06 224 GLU A C 1
ATOM 1725 O O . GLU A 1 224 ? 1.478 -9.547 14.347 1.00 93.06 224 GLU A O 1
ATOM 1730 N N . ARG A 1 225 ? 0.480 -11.275 13.309 1.00 92.75 225 ARG A N 1
ATOM 1731 C CA . ARG A 1 225 ? 1.735 -11.901 12.867 1.00 92.75 225 ARG A CA 1
ATOM 1732 C C . ARG A 1 225 ? 2.576 -10.971 11.992 1.00 92.75 225 ARG A C 1
ATOM 1734 O O . ARG A 1 225 ? 3.794 -10.950 12.142 1.00 92.75 225 ARG A O 1
ATOM 1741 N N . ALA A 1 226 ? 1.947 -10.228 11.080 1.00 91.94 226 ALA A N 1
ATOM 1742 C CA . ALA A 1 226 ? 2.648 -9.331 10.164 1.00 91.94 226 ALA A CA 1
ATOM 1743 C C . ALA A 1 226 ? 3.321 -8.176 10.915 1.00 91.94 226 ALA A C 1
ATOM 1745 O O . ALA A 1 226 ? 4.484 -7.873 10.660 1.00 91.94 226 ALA A O 1
ATOM 1746 N N . LEU A 1 227 ? 2.615 -7.574 11.876 1.00 91.75 227 LEU A N 1
ATOM 1747 C CA . LEU A 1 227 ? 3.172 -6.514 12.717 1.00 91.75 227 LEU A CA 1
ATOM 1748 C C . LEU A 1 227 ? 4.247 -7.040 13.676 1.00 91.75 227 LEU A C 1
ATOM 1750 O O . LEU A 1 227 ? 5.236 -6.354 13.906 1.00 91.75 227 LEU A O 1
ATOM 1754 N N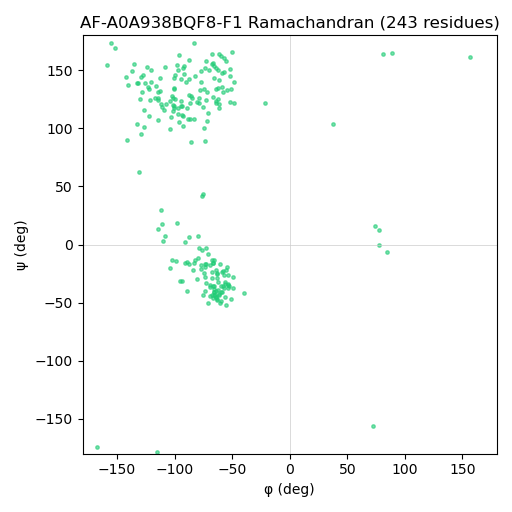 . ALA A 1 228 ? 4.120 -8.267 14.189 1.00 88.25 228 ALA A N 1
ATOM 1755 C CA . ALA A 1 228 ? 5.177 -8.880 14.996 1.00 88.25 228 ALA A CA 1
ATOM 1756 C C . ALA A 1 228 ? 6.469 -9.109 14.181 1.00 88.25 228 ALA A C 1
ATOM 1758 O O . ALA A 1 228 ? 7.567 -8.836 14.672 1.00 88.25 228 ALA A O 1
ATOM 1759 N N . ALA A 1 229 ? 6.340 -9.529 12.916 1.00 79.88 229 ALA A N 1
ATOM 1760 C CA . ALA A 1 229 ? 7.457 -9.727 11.986 1.00 79.88 229 ALA A CA 1
ATOM 1761 C C . ALA A 1 229 ? 8.122 -8.413 11.506 1.00 79.88 229 ALA A C 1
ATOM 1763 O O . ALA A 1 229 ? 9.171 -8.436 10.857 1.00 79.88 229 ALA A O 1
ATOM 1764 N N . GLU A 1 230 ? 7.544 -7.249 11.822 1.00 69.50 230 GLU A N 1
ATOM 1765 C CA . GLU A 1 230 ? 8.144 -5.941 11.526 1.00 69.50 230 GLU A CA 1
ATOM 1766 C C . GLU A 1 230 ? 9.413 -5.688 12.358 1.00 69.50 230 GLU A C 1
ATOM 1768 O O . GLU A 1 230 ? 10.342 -5.013 11.904 1.00 69.50 230 GLU A O 1
ATOM 1773 N N . SER A 1 231 ? 9.494 -6.280 13.553 1.00 60.59 231 SER A N 1
ATOM 1774 C CA . SER A 1 231 ? 10.616 -6.084 14.468 1.00 60.59 231 SER A CA 1
ATOM 1775 C C . SER A 1 231 ? 11.941 -6.558 13.840 1.00 60.59 231 SER A C 1
ATOM 1777 O O . SER A 1 231 ? 12.096 -7.707 13.418 1.00 60.59 231 SER A O 1
ATOM 1779 N N . ARG A 1 232 ? 12.900 -5.621 13.733 1.00 51.62 232 ARG A N 1
ATOM 1780 C CA . ARG A 1 232 ? 14.154 -5.696 12.948 1.00 51.62 232 ARG A CA 1
ATOM 1781 C C . ARG A 1 232 ? 14.994 -6.966 13.135 1.00 51.62 232 ARG A C 1
ATOM 1783 O O . ARG A 1 232 ? 15.687 -7.339 12.194 1.00 51.62 232 ARG A O 1
ATOM 1790 N N . GLU A 1 233 ? 14.932 -7.620 14.290 1.00 45.84 233 GLU A N 1
ATOM 1791 C CA . GLU A 1 233 ? 15.670 -8.864 14.560 1.00 45.84 233 GLU A CA 1
ATOM 1792 C C . GLU A 1 233 ? 15.072 -10.072 13.813 1.00 45.84 233 GLU A C 1
ATOM 1794 O O . GLU A 1 233 ? 15.818 -10.897 13.295 1.00 45.84 233 GLU A O 1
ATOM 1799 N N . SER A 1 234 ? 13.750 -10.122 13.601 1.00 47.88 234 SER A N 1
ATOM 1800 C CA . SER A 1 234 ? 13.102 -11.210 12.840 1.00 47.88 234 SER A CA 1
ATOM 1801 C C . SER A 1 234 ? 13.267 -11.084 11.315 1.00 47.88 234 SER A C 1
ATOM 1803 O O . SER A 1 234 ? 13.177 -12.070 10.575 1.00 47.88 234 SER A O 1
ATOM 1805 N N . ARG A 1 235 ? 13.557 -9.865 10.829 1.00 55.19 235 ARG A N 1
ATOM 1806 C CA . ARG A 1 235 ? 13.673 -9.537 9.397 1.00 55.19 235 ARG A CA 1
ATOM 1807 C C . ARG A 1 235 ? 14.943 -10.089 8.738 1.00 55.19 235 ARG A C 1
ATOM 1809 O O . ARG A 1 235 ? 15.001 -10.130 7.510 1.00 55.19 235 ARG A O 1
ATOM 1816 N N . VAL A 1 236 ? 15.945 -10.492 9.522 1.00 48.66 236 VAL A N 1
ATOM 1817 C CA . VAL A 1 236 ? 17.224 -11.030 9.022 1.00 48.66 236 VAL A CA 1
ATOM 1818 C C . VAL A 1 236 ? 17.207 -12.563 8.937 1.00 48.66 236 VAL A C 1
ATOM 1820 O O . VAL A 1 236 ? 17.822 -13.113 8.028 1.00 48.66 236 VAL A O 1
ATOM 1823 N N . GLU A 1 237 ? 16.465 -13.251 9.811 1.00 41.62 237 GLU A N 1
ATOM 1824 C CA . GLU A 1 237 ? 16.553 -14.717 9.958 1.00 41.62 237 GLU A CA 1
ATOM 1825 C C . GLU A 1 237 ? 15.403 -15.514 9.327 1.00 41.62 237 GLU A C 1
ATOM 1827 O O . GLU A 1 237 ? 15.576 -16.691 9.017 1.00 41.62 237 GLU A O 1
ATOM 1832 N N . SER A 1 238 ? 14.242 -14.906 9.070 1.00 44.72 238 SER A N 1
ATOM 1833 C CA . SER A 1 238 ? 13.096 -15.635 8.511 1.00 44.72 238 SER A CA 1
ATOM 1834 C C . SER A 1 238 ? 12.348 -14.789 7.493 1.00 44.72 238 SER A C 1
ATOM 1836 O O . SER A 1 238 ? 11.438 -14.043 7.844 1.00 44.72 238 SER A O 1
ATOM 1838 N N . ARG A 1 239 ? 12.731 -14.859 6.211 1.00 52.56 239 ARG A N 1
ATOM 1839 C CA . ARG A 1 239 ? 11.966 -14.174 5.161 1.00 52.56 239 ARG A CA 1
ATOM 1840 C C . ARG A 1 239 ? 11.677 -15.048 3.940 1.00 52.56 239 ARG A C 1
ATOM 1842 O O . ARG A 1 239 ? 12.550 -15.799 3.505 1.00 52.56 239 ARG A O 1
ATOM 1849 N N . PRO A 1 240 ? 10.446 -14.952 3.396 1.00 52.31 240 PRO A N 1
ATOM 1850 C CA . PRO A 1 240 ? 9.963 -15.774 2.289 1.00 52.31 240 PRO A CA 1
ATOM 1851 C C . PRO A 1 240 ? 10.788 -15.575 1.003 1.00 52.31 240 PRO A C 1
ATOM 1853 O O . PRO A 1 240 ? 11.529 -14.590 0.885 1.00 52.31 240 PRO A O 1
ATOM 1856 N N . PRO A 1 241 ? 10.671 -16.493 0.020 1.00 53.91 241 PRO A N 1
ATOM 1857 C CA . PRO A 1 241 ? 11.408 -16.433 -1.243 1.00 53.91 241 PRO A CA 1
ATOM 1858 C C . PRO A 1 241 ? 11.212 -15.112 -2.000 1.00 53.91 241 PRO A C 1
ATOM 1860 O O . PRO A 1 241 ? 10.254 -14.370 -1.784 1.00 53.91 241 PRO A O 1
ATOM 1863 N N . CYS A 1 242 ? 12.174 -14.802 -2.875 1.00 52.22 242 CYS A N 1
ATOM 1864 C CA . CYS A 1 242 ? 12.155 -13.584 -3.680 1.00 52.22 242 CYS A CA 1
ATOM 1865 C C . CYS A 1 242 ? 10.998 -13.665 -4.658 1.00 52.22 242 CYS A C 1
ATOM 1867 O O . CYS A 1 242 ? 10.933 -14.629 -5.422 1.00 52.22 242 CYS A O 1
ATOM 1869 N N . TRP A 1 243 ? 10.136 -12.654 -4.674 1.00 53.28 243 TRP A N 1
ATOM 1870 C CA . TRP A 1 243 ? 9.138 -12.539 -5.722 1.00 53.28 243 TRP A CA 1
ATOM 1871 C C . TRP A 1 243 ? 9.649 -11.580 -6.785 1.00 53.28 243 TRP A C 1
ATOM 1873 O O . TRP A 1 243 ? 9.816 -10.381 -6.553 1.00 53.28 243 TRP A O 1
ATOM 1883 N N . TRP A 1 244 ? 9.917 -12.152 -7.955 1.00 52.44 244 TRP A N 1
ATOM 1884 C CA . TRP A 1 244 ? 10.056 -11.407 -9.195 1.00 52.44 244 TRP A CA 1
ATOM 1885 C C . TRP A 1 244 ? 8.643 -11.012 -9.601 1.00 52.44 244 TRP A C 1
ATOM 1887 O O . TRP A 1 244 ? 7.866 -11.860 -10.044 1.00 52.44 244 TRP A O 1
ATOM 1897 N N . ILE A 1 245 ? 8.284 -9.765 -9.309 1.00 53.56 245 ILE A N 1
ATOM 1898 C CA . ILE A 1 245 ? 6.995 -9.195 -9.692 1.00 53.56 245 ILE A CA 1
ATOM 1899 C C . ILE A 1 245 ? 7.147 -8.437 -11.007 1.00 53.56 245 ILE A C 1
ATOM 1901 O O . ILE A 1 245 ? 8.206 -7.791 -11.177 1.00 53.56 245 ILE A O 1
#

Solvent-accessible surface area (backbone atoms only — not comparable to full-atom values): 14173 Å² total; per-residue (Å²): 133,88,70,60,52,78,45,75,48,72,83,45,92,44,31,33,37,36,38,56,45,53,78,92,54,56,63,57,58,41,70,60,52,49,50,52,52,58,58,69,64,53,86,42,68,31,36,37,41,36,43,63,41,85,61,51,72,89,69,92,65,76,64,66,74,64,18,28,62,27,90,51,82,34,66,24,38,30,35,39,28,69,45,80,46,60,55,100,88,42,78,48,84,87,44,45,44,77,48,78,45,72,46,76,41,58,74,47,44,24,40,55,60,57,50,72,75,50,47,68,76,31,60,91,58,66,40,79,80,50,68,62,55,82,58,33,31,29,42,34,29,16,33,16,41,43,57,73,40,40,46,57,51,47,33,47,48,71,40,90,59,32,20,33,36,37,31,82,46,62,54,67,54,69,80,61,99,45,70,48,76,44,96,87,76,47,74,49,76,62,81,55,63,40,38,40,30,86,86,75,43,75,32,54,77,56,66,33,76,47,98,53,86,81,51,85,88,47,48,65,62,52,44,53,53,27,55,61,46,58,45,72,77,46,60,77,79,65,72,78,80,76,44,91,106

Nearest PDB structures (foldseek):
  1j7x-assembly1_A  TM=5.562E-01  e=2.506E-05  Xenopus laevis
  4y68-assembly3_B  TM=5.303E-01  e=1.963E-05  Streptococcus agalactiae 515
  7jti-assembly1_C  TM=5.227E-01  e=2.506E-05  Bos taurus
  5wql-assembly1_D  TM=4.700E-01  e=7.525E-05  Escherichia coli K-12
  6iqq-assembly1_D  TM=4.841E-01  e=1.881E-04  Escherichia coli K-12

Mean predicted aligned error: 8.14 Å

Foldseek 3Di:
DPDLDWDWDALDPQEIEIEHGPLVRDDLCRLVVVQVRVVVNPHHQEYEYEPAYQAADPDLDDALVLLLLDPAKWFFFKKWFKDWAADPVDPPPVRTDIDIDIDRGDIRHHQLCDDPVNCVSNPPDNSVPRHRDPRLYEYEYEQSGCLNCLRSLLRSLVDASYFYEYEDDHDHRPDAPDWDQDPVRDTDHDDRIWTCGPVSDIARFGLHYDPHDQDSNCVVVVRVSRNVSSPPVNVPPDTDDHDPD

Secondary structure (DSSP, 8-state):
------EEEEEETTEEEEEPPPGGG--T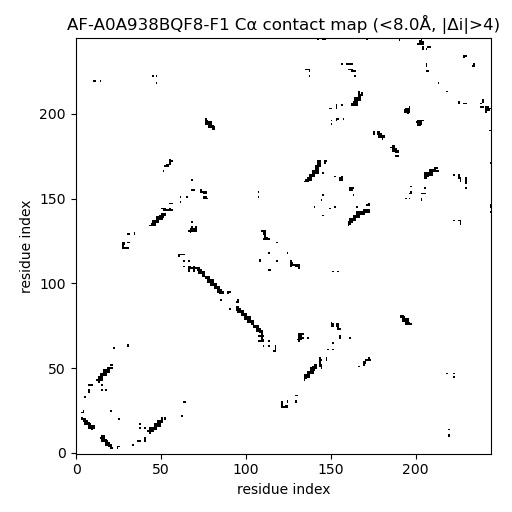THHHHHHHHHHHT-S-SEEEEE---SS-----SPPTHHHHT-SSPEEPPPEEEEEEES-TT---TTT-EEEEEEEPPPEE--GGG--HHHHTTSTT--GGG-----S-EEEEEEHHHHHHHHHHHHHHTTSTTEEEEEE--SPPSSS-S-EEEPTTSPEEE---EEEB-TTS-BSB--SEE-SSPPPGGGHHHHHHHHHHTTSTTHHHH--PPPB--